Protein AF-A0A836RYK9-F1 (afdb_monomer)

Mean predicted aligned error: 3.43 Å

Secondary structure (DSSP, 8-state):
---PPPEESS----SS-SHHHHHHHHHTTS-TT---EEEEE-HHHHHHTSEE-SSS-HHHHHHHHHHHHHHHHHHHHHTT-SEEEEE-GGGGSTT--HHHHHHHHHHHHHHHHHHHTTT-EEEEEE-SS---HHHHHHHTTS--SEEEEETTTSHHHHHHHHHHH--TTPEEEEEEE-SSSSSPPPHHHHHHHHHHHHHHH--S-EEEEESS-STTS-HHHHHHHHHHHHHHHHHHHHHHT-

pLDDT: mean 95.28, std 6.36, range [45.88, 98.88]

Foldseek 3Di:
DDDDAAEDQAADDCPDADQLVVLLVVVVPDDPPDQAEDEDEQLLQNLVRHHYNHPDDSLVNSLSVLVSLLVNLLSSLVSRRQAYEYEDQCQQDPPHDLVSLLSRQVSLQSSQVSNVVSNHAYEYEHAPADHDLSSVLSNLSHDHQEYAAQCPNPVVVVLVSCQVRANNNHAYRYQQQELQDLDGDDLVVSLVSVVSSCVRRVGPHYHYHHRDHNPNDDPVSNVVSVVVSVVSVVVSVVVVVD

Sequence (242 aa):
FFYRIPVFTDMPDPKRLVTPPRVIQLRKILPRFARLKIVLPGPVTFARLSKNMTGRGLEELAAEIASILAREAEKAAEAGAAVVQVDEPFLADIDATLEDAVLAAELASRILSAAAAKGASTRLAISYNVPEPPIYEKLLDVKADYIVLDMVDSPAKALQLLEAKGLGSHGLGAGIIQARDIYPDSYEKIKETLDKALETTKAENLLITTSAWLDLIPLNYAIEKTRMVARIAEQYRAEKRH

Nearest PDB structures (foldseek):
  1u1j-assembly1_A  TM=8.456E-01  e=7.698E-11  Arabidopsis thaliana
  3t0c-assembly1_A  TM=7.892E-01  e=5.799E-10  Streptococcus mutans
  1xpg-assembly1_A  TM=7.937E-01  e=6.133E-10  Thermotoga maritima
  1xdj-assembly1_A  TM=7.880E-01  e=6.133E-10  Thermotoga maritima
  3l7r-assembly1_A  TM=7.772E-01  e=1.075E-09  Streptococcus mutans UA159

Solvent-accessible surface area (backbone atoms only — not comparable to full-atom values): 12744 Å² total; per-residue (Å²): 137,92,75,92,63,55,71,37,68,53,82,91,74,83,88,67,79,70,52,27,65,50,35,47,55,48,60,75,73,50,61,90,86,60,75,42,68,47,78,43,79,19,35,51,32,53,46,72,65,28,45,82,61,54,86,68,56,66,67,59,52,19,51,52,48,23,58,52,46,16,54,35,34,26,46,16,15,70,46,60,27,43,26,45,32,34,40,31,41,48,55,34,43,91,86,48,46,60,67,53,22,51,49,35,18,55,42,50,20,52,21,33,43,39,14,39,78,53,70,15,47,26,30,43,31,30,29,86,23,54,45,57,68,72,30,45,58,41,43,56,70,35,52,45,52,22,48,28,39,10,42,56,79,37,41,67,61,38,44,51,45,32,60,76,63,43,50,76,94,30,22,45,23,41,8,56,40,69,26,73,56,81,71,85,79,58,64,68,62,47,49,52,51,50,50,55,46,38,70,60,45,64,50,90,43,78,41,77,40,49,20,47,71,48,82,73,38,60,67,73,49,36,51,50,53,56,55,43,45,55,52,52,53,53,53,55,51,57,61,73,75,109

Radius of gyration: 17.92 Å; Cα contacts (8 Å, |Δi|>4): 439; chains: 1; bounding box: 43×37×48 Å

Structure (mmCIF, N/CA/C/O backbone):
data_AF-A0A836RYK9-F1
#
_entry.id   AF-A0A836RYK9-F1
#
loop_
_atom_site.group_PDB
_atom_site.id
_atom_site.type_symbol
_atom_site.label_atom_id
_atom_site.label_alt_id
_atom_site.label_comp_id
_atom_site.label_asym_id
_atom_site.label_entity_id
_atom_site.label_seq_id
_atom_site.pdbx_PDB_ins_code
_atom_site.Cartn_x
_atom_site.Cartn_y
_atom_site.Cartn_z
_atom_site.occupancy
_atom_site.B_iso_or_equiv
_atom_site.auth_seq_id
_atom_site.auth_comp_id
_atom_site.auth_asym_id
_atom_site.auth_atom_id
_atom_site.pdbx_PDB_model_num
ATOM 1 N N . PHE A 1 1 ? 20.495 -12.036 0.819 1.00 47.12 1 PHE A N 1
ATOM 2 C CA . PHE A 1 1 ? 19.206 -12.752 0.732 1.00 47.12 1 PHE A CA 1
ATOM 3 C C . PHE A 1 1 ? 19.110 -13.425 -0.631 1.00 47.12 1 PHE A C 1
ATOM 5 O O . PHE A 1 1 ? 19.416 -12.771 -1.618 1.00 47.12 1 PHE A O 1
ATOM 12 N N . PHE A 1 2 ? 18.738 -14.708 -0.701 1.00 54.91 2 PHE A N 1
ATOM 13 C CA . PHE A 1 2 ? 18.481 -15.400 -1.971 1.00 54.91 2 PHE A CA 1
ATOM 14 C C . PHE A 1 2 ? 16.970 -15.493 -2.180 1.00 54.91 2 PHE A C 1
ATOM 16 O O . PHE A 1 2 ? 16.294 -16.220 -1.458 1.00 54.91 2 PHE A O 1
ATOM 23 N N . TYR A 1 3 ? 16.442 -14.765 -3.158 1.00 76.12 3 TYR A N 1
ATOM 24 C CA . TYR A 1 3 ? 15.071 -14.927 -3.631 1.00 76.12 3 TYR A CA 1
ATOM 25 C C . TYR A 1 3 ? 15.069 -14.975 -5.160 1.00 76.12 3 TYR A C 1
ATOM 27 O O . TYR A 1 3 ? 16.010 -14.520 -5.812 1.00 76.12 3 TYR A O 1
ATOM 35 N N . ARG A 1 4 ? 14.043 -15.599 -5.746 1.00 83.19 4 ARG A N 1
ATOM 36 C CA . ARG A 1 4 ? 13.882 -15.631 -7.204 1.00 83.19 4 ARG A CA 1
ATOM 37 C C . ARG A 1 4 ? 13.376 -14.267 -7.657 1.00 83.19 4 ARG A C 1
ATOM 39 O O . ARG A 1 4 ? 12.296 -13.858 -7.245 1.00 83.19 4 ARG A O 1
ATOM 46 N N . ILE A 1 5 ? 14.152 -13.599 -8.501 1.00 89.38 5 ILE A N 1
ATOM 47 C CA . ILE A 1 5 ? 13.823 -12.281 -9.045 1.00 89.38 5 ILE A CA 1
ATOM 48 C C . ILE A 1 5 ? 13.124 -12.484 -10.397 1.00 89.38 5 ILE A C 1
ATOM 50 O O . ILE A 1 5 ? 13.675 -13.198 -11.244 1.00 89.38 5 ILE A O 1
ATOM 54 N N . PRO A 1 6 ? 11.934 -11.901 -10.631 1.00 91.62 6 PRO A N 1
ATOM 55 C CA . PRO A 1 6 ? 11.325 -11.882 -11.957 1.00 91.62 6 PRO A CA 1
ATOM 56 C C . PRO A 1 6 ? 12.266 -11.223 -12.970 1.00 91.62 6 PRO A C 1
ATOM 58 O O . PRO A 1 6 ? 12.928 -10.239 -12.652 1.00 91.62 6 PRO A O 1
ATOM 61 N N . VAL A 1 7 ? 12.338 -11.751 -14.192 1.00 94.50 7 VAL A N 1
ATOM 62 C CA . VAL A 1 7 ? 13.182 -11.188 -15.254 1.00 94.50 7 VAL A CA 1
ATOM 63 C C . VAL A 1 7 ? 12.297 -10.761 -16.416 1.00 94.50 7 VAL A C 1
ATOM 65 O O . VAL A 1 7 ? 11.636 -11.601 -17.023 1.00 94.50 7 VAL A O 1
ATOM 68 N N . PHE A 1 8 ? 12.302 -9.471 -16.740 1.00 94.50 8 PHE A N 1
ATOM 69 C CA . PHE A 1 8 ? 11.679 -8.951 -17.952 1.00 94.50 8 PHE A CA 1
ATOM 70 C C . PHE A 1 8 ? 12.669 -9.072 -19.107 1.00 94.50 8 PHE A C 1
ATOM 72 O O . PHE A 1 8 ? 13.656 -8.344 -19.156 1.00 94.50 8 PHE A O 1
ATOM 79 N N . THR A 1 9 ? 12.428 -10.009 -20.023 1.00 94.12 9 THR A N 1
ATOM 80 C CA . THR A 1 9 ? 13.207 -10.155 -21.267 1.00 94.12 9 THR A CA 1
ATOM 81 C C . THR A 1 9 ? 12.570 -9.433 -22.453 1.00 94.12 9 THR A C 1
ATOM 83 O O . THR A 1 9 ? 13.217 -9.269 -23.477 1.00 94.12 9 THR A O 1
ATOM 86 N N . ASP A 1 10 ? 11.311 -9.018 -22.312 1.00 91.44 10 ASP A N 1
ATOM 87 C CA . ASP A 1 10 ? 10.557 -8.193 -23.257 1.00 91.44 10 ASP A CA 1
ATOM 88 C C . ASP A 1 10 ? 9.541 -7.340 -22.470 1.00 91.44 10 ASP A C 1
ATOM 90 O O . ASP A 1 10 ? 9.363 -7.539 -21.260 1.00 91.44 10 ASP A O 1
ATOM 94 N N . MET A 1 11 ? 8.885 -6.391 -23.135 1.00 87.75 11 MET A N 1
ATOM 95 C CA . MET A 1 11 ? 7.808 -5.602 -22.542 1.00 87.75 11 MET A CA 1
ATOM 96 C C . MET A 1 11 ? 6.615 -6.504 -22.191 1.00 87.75 11 MET A C 1
ATOM 98 O O . MET A 1 11 ? 6.299 -7.436 -22.937 1.00 87.75 11 MET A O 1
ATOM 102 N N . PRO A 1 12 ? 5.942 -6.267 -21.053 1.00 83.88 12 PRO A N 1
ATOM 103 C CA . PRO A 1 12 ? 4.803 -7.084 -20.674 1.00 83.88 12 PRO A CA 1
ATOM 104 C C . PRO A 1 12 ? 3.650 -6.898 -21.671 1.00 83.88 12 PRO A C 1
ATOM 106 O O . PRO A 1 12 ? 3.306 -5.783 -22.041 1.00 83.88 12 PRO A O 1
ATOM 109 N N . ASP A 1 13 ? 3.038 -8.008 -22.086 1.00 80.38 13 ASP A N 1
ATOM 110 C CA . ASP A 1 13 ? 1.880 -8.033 -22.988 1.00 80.38 13 ASP A CA 1
ATOM 111 C C . ASP A 1 13 ? 0.675 -8.659 -22.263 1.00 80.38 13 ASP A C 1
ATOM 113 O O . ASP A 1 13 ? 0.716 -9.844 -21.893 1.00 80.38 13 ASP A O 1
ATOM 117 N N . PRO A 1 14 ? -0.421 -7.910 -22.040 1.00 79.44 14 PRO A N 1
ATOM 118 C CA . PRO A 1 14 ? -1.590 -8.413 -21.338 1.00 79.44 14 PRO A CA 1
ATOM 119 C C . PRO A 1 14 ? -2.474 -9.267 -22.257 1.00 79.44 14 PRO A C 1
ATOM 121 O O . PRO A 1 14 ? -3.608 -8.898 -22.579 1.00 79.44 14 PRO A O 1
ATOM 124 N N . LYS A 1 15 ? -2.009 -10.470 -22.615 1.00 83.19 15 LYS A N 1
ATOM 125 C CA . LYS A 1 15 ? -2.838 -11.466 -23.327 1.00 83.19 15 LYS A CA 1
ATOM 126 C C . LYS A 1 15 ? -4.059 -11.898 -22.516 1.00 83.19 15 LYS A C 1
ATOM 128 O O . LYS A 1 15 ? -5.071 -12.316 -23.077 1.00 83.19 15 LYS A O 1
ATOM 133 N N . ARG A 1 16 ? -3.966 -11.835 -21.184 1.00 89.00 16 ARG A N 1
ATOM 134 C CA . ARG A 1 16 ? -5.031 -12.231 -20.261 1.00 89.00 16 ARG A CA 1
ATOM 135 C C . ARG A 1 16 ? -4.951 -11.431 -18.969 1.00 89.00 16 ARG A C 1
ATOM 137 O O . ARG A 1 16 ? -3.898 -11.388 -18.347 1.00 89.00 16 ARG A O 1
ATOM 144 N N . LEU A 1 17 ? -6.095 -10.900 -18.541 1.00 93.94 17 LEU A N 1
ATOM 145 C CA . LEU A 1 17 ? -6.226 -10.275 -17.228 1.00 93.94 17 LEU A CA 1
ATOM 146 C C . LEU A 1 17 ? -6.396 -11.327 -16.121 1.00 93.94 17 LEU A C 1
ATOM 148 O O . LEU A 1 17 ? -7.075 -12.345 -16.310 1.00 93.94 17 LEU A O 1
ATOM 152 N N . VAL A 1 18 ? -5.805 -11.073 -14.957 1.00 94.50 18 VAL A N 1
ATOM 153 C CA . VAL A 1 18 ? -5.749 -11.999 -13.815 1.00 94.50 18 VAL A CA 1
ATOM 154 C C . VAL A 1 18 ? -6.792 -11.659 -12.753 1.00 94.50 18 VAL A C 1
ATOM 156 O O . VAL A 1 18 ? -7.447 -12.556 -12.214 1.00 94.50 18 VAL A O 1
ATOM 159 N N . THR A 1 19 ? -6.968 -10.378 -12.448 1.00 96.75 19 THR A N 1
ATOM 160 C CA . THR A 1 19 ? -7.749 -9.903 -11.299 1.00 96.75 19 THR A CA 1
ATOM 161 C C . THR A 1 19 ? -9.259 -9.944 -11.543 1.00 96.75 19 THR A C 1
ATOM 163 O O . THR A 1 19 ? -9.968 -10.494 -10.694 1.00 96.75 19 THR A O 1
ATOM 166 N N . PRO A 1 20 ? -9.799 -9.478 -12.690 1.00 97.38 20 PRO A N 1
ATOM 167 C CA . PRO A 1 20 ? -11.242 -9.479 -12.932 1.00 97.38 20 PRO A CA 1
ATOM 168 C C . PRO A 1 20 ? -11.879 -10.876 -12.870 1.00 97.38 20 PRO A C 1
ATOM 170 O O . PRO A 1 20 ? -12.878 -11.027 -12.165 1.00 97.38 20 PRO A O 1
ATOM 173 N N . PRO A 1 21 ? -11.313 -11.937 -13.493 1.00 97.50 21 PRO A N 1
ATOM 174 C CA . PRO A 1 21 ? -11.873 -13.282 -13.358 1.00 97.50 21 PRO A CA 1
ATOM 175 C C . PRO A 1 21 ? -11.939 -13.765 -11.902 1.00 97.50 21 PRO A C 1
ATOM 177 O O . PRO A 1 21 ? -12.913 -14.413 -11.517 1.00 97.50 21 PRO A O 1
ATOM 180 N N . ARG A 1 22 ? -10.940 -13.417 -11.077 1.00 97.00 22 ARG A N 1
ATOM 181 C CA . ARG A 1 22 ? -10.925 -13.750 -9.643 1.00 97.00 22 ARG A CA 1
ATOM 182 C C . ARG A 1 22 ? -12.004 -12.993 -8.880 1.00 97.00 22 ARG A C 1
ATOM 184 O O . ARG A 1 22 ? -12.702 -13.599 -8.074 1.00 97.00 22 ARG A O 1
ATOM 191 N N . VAL A 1 23 ? -12.187 -11.702 -9.160 1.00 98.00 23 VAL A N 1
ATOM 192 C CA . VAL A 1 23 ? -13.269 -10.905 -8.562 1.00 98.00 23 VAL A CA 1
ATOM 193 C C . VAL A 1 23 ? -14.630 -11.514 -8.893 1.00 98.00 23 VAL A C 1
ATOM 195 O O . VAL A 1 23 ? -15.421 -11.741 -7.981 1.00 98.00 23 VAL A O 1
ATOM 198 N N . ILE A 1 24 ? -14.875 -11.869 -10.159 1.00 97.94 24 ILE A N 1
ATOM 199 C CA . ILE A 1 24 ? -16.123 -12.521 -10.589 1.00 97.94 24 ILE A CA 1
ATOM 200 C C . ILE A 1 24 ? -16.358 -13.819 -9.807 1.00 97.94 24 ILE A C 1
ATOM 202 O O . ILE A 1 24 ? -17.474 -14.080 -9.361 1.00 97.94 24 ILE A O 1
ATOM 206 N N . GLN A 1 25 ? -15.324 -14.644 -9.627 1.00 97.56 25 GLN A N 1
ATOM 207 C CA . GLN A 1 25 ? -15.433 -15.894 -8.872 1.00 97.56 25 GLN A CA 1
ATOM 208 C C . GLN A 1 25 ? -15.720 -15.649 -7.387 1.00 97.56 25 GLN A C 1
ATOM 210 O O . GLN A 1 25 ? -16.652 -16.241 -6.846 1.00 97.56 25 GLN A O 1
ATOM 215 N N . LEU A 1 26 ? -14.982 -14.744 -6.740 1.00 97.12 26 LEU A N 1
ATOM 216 C CA . LEU A 1 26 ? -15.178 -14.407 -5.328 1.00 97.12 26 LEU A CA 1
ATOM 217 C C . LEU A 1 26 ? -16.565 -13.808 -5.079 1.00 97.12 26 LEU A C 1
ATOM 219 O O . LEU A 1 26 ? -17.218 -14.128 -4.088 1.00 97.12 26 LEU A O 1
ATOM 223 N N . ARG A 1 27 ? -17.074 -12.992 -6.004 1.00 95.50 27 ARG A N 1
ATOM 224 C CA . ARG A 1 27 ? -18.404 -12.386 -5.884 1.00 95.50 27 ARG A CA 1
ATOM 225 C C . ARG A 1 27 ? -19.555 -13.385 -5.918 1.00 95.50 27 ARG A C 1
ATOM 227 O O . ARG A 1 27 ? -20.615 -13.067 -5.391 1.00 95.50 27 ARG A O 1
ATOM 234 N N . LYS A 1 28 ? -19.350 -14.594 -6.448 1.00 96.44 28 LYS A N 1
ATOM 235 C CA . LYS A 1 28 ? -20.350 -15.674 -6.395 1.00 96.44 28 LYS A CA 1
ATOM 236 C C . LYS A 1 28 ? -20.502 -16.292 -5.003 1.00 96.44 28 LYS A C 1
ATOM 238 O O . LYS A 1 28 ? -21.541 -16.883 -4.736 1.00 96.44 28 LYS A O 1
ATOM 243 N N . ILE A 1 29 ? -19.483 -16.180 -4.145 1.00 97.12 29 ILE A N 1
ATOM 244 C CA . ILE A 1 29 ? -19.445 -16.842 -2.829 1.00 97.12 29 ILE A CA 1
ATOM 245 C C . ILE A 1 29 ? -19.460 -15.864 -1.651 1.00 97.12 29 ILE A C 1
ATOM 247 O O . ILE A 1 29 ? -19.810 -16.247 -0.538 1.00 97.12 29 ILE A O 1
ATOM 251 N N . LEU A 1 30 ? -19.073 -14.605 -1.871 1.00 95.69 30 LEU A N 1
ATOM 252 C CA . LEU A 1 30 ? -19.052 -13.596 -0.820 1.00 95.69 30 LEU A CA 1
ATOM 253 C C . LEU A 1 30 ? -20.467 -13.079 -0.508 1.00 95.69 30 LEU A C 1
ATOM 255 O O . LEU A 1 30 ? -21.255 -12.851 -1.430 1.00 95.69 30 LEU A O 1
ATOM 259 N N . PRO A 1 31 ? -20.784 -12.803 0.772 1.00 95.31 31 PRO A N 1
ATOM 260 C CA . PRO A 1 31 ? -22.027 -12.134 1.137 1.00 95.31 31 PRO A CA 1
ATOM 261 C C . PRO A 1 31 ? -22.184 -10.787 0.420 1.00 95.31 31 PRO A C 1
ATOM 263 O O . PRO A 1 31 ? -21.207 -10.067 0.212 1.00 95.31 31 PRO A O 1
ATOM 266 N N . ARG A 1 32 ? -23.426 -10.396 0.101 1.00 89.19 32 ARG A N 1
ATOM 267 C CA . ARG A 1 32 ? -23.713 -9.154 -0.650 1.00 89.19 32 ARG A CA 1
ATOM 268 C C . ARG A 1 32 ? -23.184 -7.885 0.023 1.00 89.19 32 ARG A C 1
ATOM 270 O O . ARG A 1 32 ? -22.799 -6.952 -0.668 1.00 89.19 32 ARG A O 1
ATOM 277 N N . PHE A 1 33 ? -23.148 -7.856 1.354 1.00 91.06 33 PHE A N 1
ATOM 278 C CA . PHE A 1 33 ? -22.638 -6.715 2.119 1.00 91.06 33 PHE A CA 1
ATOM 279 C C . PHE A 1 33 ? -21.103 -6.640 2.151 1.00 91.06 33 PHE A C 1
ATOM 281 O O . PHE A 1 33 ? -20.547 -5.612 2.535 1.00 91.06 33 PHE A O 1
ATOM 288 N N . ALA A 1 34 ? -20.394 -7.713 1.778 1.00 93.75 34 ALA A N 1
ATOM 289 C CA . ALA A 1 34 ? -18.942 -7.747 1.855 1.00 93.75 34 ALA A CA 1
ATOM 290 C C . ALA A 1 34 ? -18.334 -6.802 0.809 1.00 93.75 34 ALA A C 1
ATOM 292 O O . ALA A 1 34 ? -18.546 -6.947 -0.398 1.00 93.75 34 ALA A O 1
ATOM 293 N N . ARG A 1 35 ? -17.525 -5.841 1.254 1.00 95.31 35 ARG A N 1
ATOM 294 C CA . ARG A 1 35 ? -16.764 -4.958 0.364 1.00 95.31 35 ARG A CA 1
ATOM 295 C C . ARG A 1 35 ? -15.434 -5.626 0.019 1.00 95.31 35 ARG A C 1
ATOM 297 O O . ARG A 1 35 ? -14.485 -5.547 0.790 1.00 95.31 35 ARG A O 1
ATOM 304 N N . LEU A 1 36 ? -15.377 -6.312 -1.123 1.00 97.38 36 LEU A N 1
ATOM 305 C CA . LEU A 1 36 ? -14.168 -6.990 -1.584 1.00 97.38 36 LEU A CA 1
ATOM 306 C C . LEU A 1 36 ? -13.091 -5.962 -1.934 1.00 97.38 36 LEU A C 1
ATOM 308 O O . LEU A 1 36 ? -13.308 -5.108 -2.798 1.00 97.38 36 LEU A O 1
ATOM 312 N N . LYS A 1 37 ? -11.942 -6.091 -1.271 1.00 97.12 37 LYS A N 1
ATOM 313 C CA . LYS A 1 37 ? -10.709 -5.379 -1.591 1.00 97.12 37 LYS A CA 1
ATOM 314 C C . LYS A 1 37 ? -9.843 -6.249 -2.494 1.00 97.12 37 LYS A C 1
ATOM 316 O O . LYS A 1 37 ? -9.633 -7.418 -2.179 1.00 97.12 37 LYS A O 1
ATOM 321 N N . ILE A 1 38 ? -9.323 -5.670 -3.570 1.00 98.12 38 ILE A N 1
ATOM 322 C CA . ILE A 1 38 ? -8.197 -6.235 -4.317 1.00 98.12 38 ILE A CA 1
ATOM 323 C C . ILE A 1 38 ? -6.933 -5.430 -4.030 1.00 98.12 38 ILE A C 1
ATOM 325 O O . ILE A 1 38 ? -7.007 -4.240 -3.716 1.00 98.12 38 ILE A O 1
ATOM 329 N N . VAL A 1 39 ? -5.786 -6.089 -4.144 1.00 98.12 39 VAL A N 1
ATOM 330 C CA . VAL A 1 39 ? -4.473 -5.465 -4.004 1.00 98.12 39 VAL A CA 1
ATOM 331 C C . VAL A 1 39 ? -3.677 -5.763 -5.268 1.00 98.12 39 VAL A C 1
ATOM 333 O O . VAL A 1 39 ? -3.615 -6.916 -5.699 1.00 98.12 39 VAL A O 1
ATOM 336 N N . LEU A 1 40 ? -3.130 -4.718 -5.877 1.00 98.38 40 LEU A N 1
ATOM 337 C CA . LEU A 1 40 ? -2.269 -4.777 -7.049 1.00 98.38 40 LEU A CA 1
ATOM 338 C C . LEU A 1 40 ? -0.845 -4.389 -6.635 1.00 98.38 40 LEU A C 1
ATOM 340 O O . LEU A 1 40 ? -0.684 -3.523 -5.772 1.00 98.38 40 LEU A O 1
ATOM 344 N N . PRO A 1 41 ? 0.189 -5.000 -7.234 1.00 97.19 41 PRO A N 1
ATOM 345 C CA . PRO A 1 41 ? 1.552 -4.543 -7.016 1.00 97.19 41 PRO A CA 1
ATOM 346 C C . PRO A 1 41 ? 1.719 -3.131 -7.581 1.00 97.19 41 PRO A C 1
ATOM 348 O O . PRO A 1 41 ? 1.168 -2.803 -8.631 1.00 97.19 41 PRO A O 1
ATOM 351 N N . GLY A 1 42 ? 2.498 -2.308 -6.897 1.00 98.00 42 GLY A N 1
ATOM 352 C CA . GLY A 1 42 ? 2.933 -1.011 -7.381 1.00 98.00 42 GLY A CA 1
ATOM 353 C C . GLY A 1 42 ? 3.843 -1.137 -8.601 1.00 98.00 42 GLY A C 1
ATOM 354 O O . GLY A 1 42 ? 4.729 -1.998 -8.600 1.00 98.00 42 GLY A O 1
ATOM 355 N N . PRO A 1 43 ? 3.639 -0.339 -9.664 1.00 98.00 43 PRO A N 1
ATOM 356 C CA . PRO A 1 43 ? 4.457 -0.421 -10.869 1.00 98.00 43 PRO A CA 1
ATOM 357 C C . PRO A 1 43 ? 5.939 -0.120 -10.611 1.00 98.00 43 PRO A C 1
ATOM 359 O O . PRO A 1 43 ? 6.786 -0.760 -11.236 1.00 98.00 43 PRO A O 1
ATOM 362 N N . VAL A 1 44 ? 6.269 0.792 -9.687 1.00 98.44 44 VAL A N 1
ATOM 363 C CA . VAL A 1 44 ? 7.667 1.141 -9.384 1.00 98.44 44 VAL A CA 1
ATOM 364 C C . VAL A 1 44 ? 8.332 0.028 -8.590 1.00 98.44 44 VAL A C 1
ATOM 366 O O . VAL A 1 44 ? 9.382 -0.464 -8.996 1.00 98.44 44 VAL A O 1
ATOM 369 N N . THR A 1 45 ? 7.686 -0.457 -7.531 1.00 98.00 45 THR A N 1
ATOM 370 C CA . THR A 1 45 ? 8.140 -1.619 -6.760 1.00 98.00 45 THR A CA 1
ATOM 371 C C . THR A 1 45 ? 8.323 -2.825 -7.670 1.00 98.00 45 THR A C 1
ATOM 373 O O . THR A 1 45 ? 9.345 -3.503 -7.599 1.00 98.00 45 THR A O 1
ATOM 376 N N . PHE A 1 46 ? 7.363 -3.098 -8.556 1.00 97.00 46 PHE A N 1
ATOM 377 C CA . PHE A 1 46 ? 7.451 -4.253 -9.441 1.00 97.00 46 PHE A CA 1
ATOM 378 C C . PHE A 1 46 ? 8.629 -4.118 -10.418 1.00 97.00 46 PHE A C 1
ATOM 380 O O . PHE A 1 46 ? 9.376 -5.080 -10.603 1.00 97.00 46 PHE A O 1
ATOM 387 N N . ALA A 1 47 ? 8.860 -2.934 -10.991 1.00 96.88 47 ALA A N 1
ATOM 388 C CA . ALA A 1 47 ? 10.012 -2.695 -11.857 1.00 96.88 47 ALA A CA 1
ATOM 389 C C . ALA A 1 47 ? 11.350 -2.788 -11.094 1.00 96.88 47 ALA A C 1
ATOM 391 O O . ALA A 1 47 ? 12.261 -3.475 -11.554 1.00 96.88 47 ALA A O 1
ATOM 392 N N . ARG A 1 48 ? 11.458 -2.151 -9.919 1.00 96.25 48 ARG A N 1
ATOM 393 C CA . ARG A 1 48 ? 12.675 -2.104 -9.082 1.00 96.25 48 ARG A CA 1
ATOM 394 C C . ARG A 1 48 ? 13.063 -3.463 -8.506 1.00 96.25 48 ARG A C 1
ATOM 396 O O . ARG A 1 48 ? 14.244 -3.790 -8.457 1.00 96.25 48 ARG A O 1
ATOM 403 N N . LEU A 1 49 ? 12.080 -4.273 -8.118 1.00 95.19 49 LEU A N 1
ATOM 404 C CA . LEU A 1 49 ? 12.292 -5.619 -7.572 1.00 95.19 49 LEU A CA 1
ATOM 405 C C . LEU A 1 49 ? 12.316 -6.712 -8.652 1.00 95.19 49 LEU A C 1
ATOM 407 O O . LEU A 1 49 ? 12.223 -7.902 -8.342 1.00 95.19 49 LEU A O 1
ATOM 411 N N . SER A 1 50 ? 12.458 -6.321 -9.920 1.00 94.81 50 SER A N 1
ATOM 412 C CA . SER A 1 50 ? 12.638 -7.225 -11.053 1.00 94.81 50 SER A CA 1
ATOM 413 C C . SER A 1 50 ? 13.948 -6.932 -11.776 1.00 94.81 50 SER A C 1
ATOM 415 O O . SER A 1 50 ? 14.467 -5.819 -11.776 1.00 94.81 50 SER A O 1
ATOM 417 N N . LYS A 1 51 ? 14.489 -7.938 -12.462 1.00 94.94 51 LYS A N 1
ATOM 418 C CA . LYS A 1 51 ? 15.619 -7.753 -13.367 1.00 94.94 51 LYS A CA 1
ATOM 419 C C . LYS A 1 51 ? 15.102 -7.307 -14.733 1.00 94.94 51 LYS A C 1
ATOM 421 O O . LYS A 1 51 ? 14.413 -8.068 -15.410 1.00 94.94 51 LYS A O 1
ATOM 426 N N . ASN A 1 52 ? 15.480 -6.109 -15.161 1.00 95.00 52 ASN A N 1
ATOM 427 C CA . ASN A 1 52 ? 15.154 -5.597 -16.489 1.00 95.00 52 ASN A CA 1
ATOM 428 C C . ASN A 1 52 ? 16.242 -5.990 -17.511 1.00 95.00 52 ASN A C 1
ATOM 430 O O . ASN A 1 52 ? 17.388 -5.560 -17.408 1.00 95.00 52 ASN A O 1
ATOM 434 N N . MET A 1 53 ? 15.884 -6.828 -18.486 1.00 95.94 53 MET A N 1
ATOM 435 C CA . MET A 1 53 ? 16.718 -7.238 -19.625 1.00 95.94 53 MET A CA 1
ATOM 436 C C . MET A 1 53 ? 16.075 -6.875 -20.975 1.00 95.94 53 MET A C 1
ATOM 438 O O . MET A 1 53 ? 16.501 -7.389 -22.005 1.00 95.94 53 MET A O 1
ATOM 442 N N . THR A 1 54 ? 15.068 -5.996 -20.990 1.00 93.19 54 THR A N 1
ATOM 443 C CA . THR A 1 54 ? 14.347 -5.600 -22.215 1.00 93.19 54 THR A CA 1
ATOM 444 C C . THR A 1 54 ? 15.139 -4.618 -23.085 1.00 93.19 54 THR A C 1
ATOM 446 O O . THR A 1 54 ? 14.775 -4.368 -24.230 1.00 93.19 54 THR A O 1
ATOM 449 N N . GLY A 1 55 ? 16.200 -4.015 -22.533 1.00 91.31 55 GLY A N 1
ATOM 450 C CA . GLY A 1 55 ? 16.937 -2.909 -23.153 1.00 91.31 55 GLY A CA 1
ATOM 451 C C . GLY A 1 55 ? 16.244 -1.544 -23.033 1.00 91.31 55 GLY A C 1
ATOM 452 O O . GLY A 1 55 ? 16.773 -0.558 -23.538 1.00 91.31 55 GLY A O 1
ATOM 453 N N . ARG A 1 56 ? 15.082 -1.472 -22.369 1.00 92.06 56 ARG A N 1
ATOM 454 C CA . ARG A 1 56 ? 14.313 -0.240 -22.125 1.00 92.06 56 ARG A CA 1
ATOM 455 C C . ARG A 1 56 ? 14.603 0.331 -20.735 1.00 92.06 56 ARG A C 1
ATOM 457 O O . ARG A 1 56 ? 15.029 -0.404 -19.842 1.00 92.06 56 ARG A O 1
ATOM 464 N N . GLY A 1 57 ? 14.344 1.627 -20.551 1.00 95.38 57 GLY A N 1
ATOM 465 C CA . GLY A 1 57 ? 14.482 2.309 -19.258 1.00 95.38 57 GLY A CA 1
ATOM 466 C C . GLY A 1 57 ? 13.518 1.779 -18.190 1.00 95.38 57 GLY A C 1
ATOM 467 O O . GLY A 1 57 ? 12.519 1.126 -18.504 1.00 95.38 57 GLY A O 1
ATOM 468 N N . LEU A 1 58 ? 13.813 2.058 -16.918 1.00 95.31 58 LEU A N 1
ATOM 469 C CA . LEU A 1 58 ? 12.965 1.640 -15.795 1.00 95.31 58 LEU A CA 1
ATOM 470 C C . LEU A 1 58 ? 11.604 2.343 -15.838 1.00 95.31 58 LEU A C 1
ATOM 472 O O . LEU A 1 58 ? 10.580 1.708 -15.605 1.00 95.31 58 LEU A O 1
ATOM 476 N N . GLU A 1 59 ? 11.595 3.620 -16.204 1.00 97.19 59 GLU A N 1
ATOM 477 C CA . GLU A 1 59 ? 10.403 4.450 -16.353 1.00 97.19 59 GLU A CA 1
ATOM 478 C C . GLU A 1 59 ? 9.473 3.887 -17.428 1.00 97.19 59 GLU A C 1
ATOM 480 O O . GLU A 1 59 ? 8.268 3.774 -17.219 1.00 97.19 59 GLU A O 1
ATOM 485 N N . GLU A 1 60 ? 10.036 3.472 -18.564 1.00 96.94 60 GLU A N 1
ATOM 486 C CA . GLU A 1 60 ? 9.274 2.881 -19.666 1.00 96.94 60 GLU A CA 1
ATOM 487 C C . GLU A 1 60 ? 8.684 1.521 -19.279 1.00 96.94 60 GLU A C 1
ATOM 489 O O . GLU A 1 60 ? 7.516 1.248 -19.560 1.00 96.94 60 GLU A O 1
ATOM 494 N N . LEU A 1 61 ? 9.464 0.679 -18.589 1.00 96.94 61 LEU A N 1
ATOM 495 C CA . LEU A 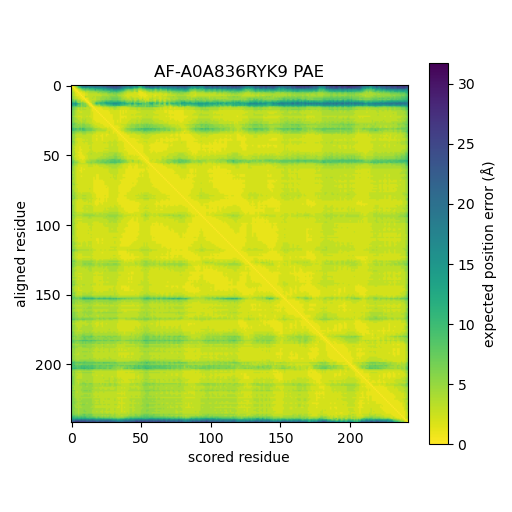1 61 ? 8.981 -0.600 -18.071 1.00 96.94 61 LEU A CA 1
ATOM 496 C C . LEU A 1 61 ? 7.859 -0.398 -17.042 1.00 96.94 61 LEU A C 1
ATOM 498 O O . LEU A 1 61 ? 6.807 -1.028 -17.149 1.00 96.94 61 LEU A O 1
ATOM 502 N N . ALA A 1 62 ? 8.059 0.492 -16.069 1.00 97.69 62 ALA A N 1
ATOM 503 C CA . ALA A 1 62 ? 7.068 0.799 -15.044 1.00 97.69 62 ALA A CA 1
ATOM 504 C C . ALA A 1 62 ? 5.786 1.383 -15.656 1.00 97.69 62 ALA A C 1
ATOM 506 O O . ALA A 1 62 ? 4.687 1.007 -15.245 1.00 97.69 62 ALA A O 1
ATOM 507 N N . ALA A 1 63 ? 5.901 2.248 -16.669 1.00 97.81 63 ALA A N 1
ATOM 508 C CA . ALA A 1 63 ? 4.757 2.815 -17.374 1.00 97.81 63 ALA A CA 1
ATOM 509 C C . ALA A 1 63 ? 3.926 1.744 -18.100 1.00 97.81 63 ALA A C 1
ATOM 511 O O . ALA A 1 63 ? 2.694 1.784 -18.031 1.00 97.81 63 ALA A O 1
ATOM 512 N N . GLU A 1 64 ? 4.567 0.764 -18.742 1.00 96.81 64 GLU A N 1
ATOM 513 C CA . GLU A 1 64 ? 3.852 -0.345 -19.386 1.00 96.81 64 GLU A CA 1
ATOM 514 C C . GLU A 1 64 ? 3.183 -1.261 -18.352 1.00 96.81 64 GLU A C 1
ATOM 516 O O . GLU A 1 64 ? 2.007 -1.606 -18.488 1.00 96.81 64 GLU A O 1
ATOM 521 N N . ILE A 1 65 ? 3.882 -1.580 -17.255 1.00 97.00 65 ILE A N 1
ATOM 522 C CA . ILE A 1 65 ? 3.291 -2.306 -16.121 1.00 97.00 65 ILE A CA 1
ATOM 523 C C . ILE A 1 65 ? 2.051 -1.557 -15.611 1.00 97.00 65 ILE A C 1
ATOM 525 O O . ILE A 1 65 ? 0.987 -2.156 -15.447 1.00 97.00 65 ILE A O 1
ATOM 529 N N . ALA A 1 66 ? 2.147 -0.242 -15.413 1.00 98.25 66 ALA A N 1
ATOM 530 C CA . ALA A 1 66 ? 1.042 0.578 -14.932 1.00 98.25 66 ALA A CA 1
ATOM 531 C C . ALA A 1 66 ? -0.141 0.617 -15.908 1.00 98.25 66 ALA A C 1
ATOM 533 O O . ALA A 1 66 ? -1.289 0.557 -15.471 1.00 98.25 66 ALA A O 1
ATOM 534 N N . SER A 1 67 ? 0.116 0.669 -17.219 1.00 97.62 67 SER A N 1
ATOM 535 C CA . SER A 1 67 ? -0.919 0.594 -18.261 1.00 97.62 67 SER A CA 1
ATOM 536 C C . SER A 1 67 ? -1.740 -0.697 -18.146 1.00 97.62 67 SER A C 1
ATOM 538 O O . SER A 1 67 ? -2.976 -0.678 -18.147 1.00 97.62 67 SER A O 1
ATOM 540 N N . ILE A 1 68 ? -1.062 -1.830 -17.951 1.00 97.50 68 ILE A N 1
ATOM 541 C CA . ILE A 1 68 ? -1.704 -3.134 -17.756 1.00 97.50 68 ILE A CA 1
ATOM 542 C C . ILE A 1 68 ? -2.482 -3.170 -16.439 1.00 97.50 68 ILE A C 1
ATOM 544 O O . ILE A 1 68 ? -3.644 -3.584 -16.414 1.00 97.50 68 ILE A O 1
ATOM 548 N N . LEU A 1 69 ? -1.874 -2.705 -15.347 1.00 98.31 69 LEU A N 1
ATOM 549 C CA . LEU A 1 69 ? -2.505 -2.688 -14.029 1.00 98.31 69 LEU A CA 1
ATOM 550 C C . LEU A 1 69 ? -3.710 -1.745 -13.962 1.00 98.31 69 LEU A C 1
ATOM 552 O O . LEU A 1 69 ? -4.667 -2.044 -13.255 1.00 98.31 69 LEU A O 1
ATOM 556 N N . ALA A 1 70 ? -3.728 -0.652 -14.726 1.00 98.56 70 ALA A N 1
ATOM 557 C CA . ALA A 1 70 ? -4.896 0.217 -14.830 1.00 98.56 70 ALA A CA 1
ATOM 558 C C . ALA A 1 70 ? -6.083 -0.519 -15.468 1.00 98.56 70 ALA A C 1
ATOM 560 O O . ALA A 1 70 ? -7.206 -0.423 -14.972 1.00 98.56 70 ALA A O 1
ATOM 561 N N . ARG A 1 71 ? -5.835 -1.336 -16.503 1.00 98.06 71 ARG A N 1
ATOM 562 C CA . ARG A 1 71 ? -6.861 -2.208 -17.103 1.00 98.06 71 ARG A CA 1
ATOM 563 C C . ARG A 1 71 ? -7.329 -3.291 -16.129 1.00 98.06 71 ARG A C 1
ATOM 565 O O . ARG A 1 71 ? -8.523 -3.583 -16.076 1.00 98.06 71 ARG A O 1
ATOM 572 N N . GLU A 1 72 ? -6.416 -3.883 -15.357 1.00 98.31 72 GLU A N 1
ATOM 573 C CA . GLU A 1 72 ? -6.750 -4.828 -14.280 1.00 98.31 72 GLU A CA 1
ATOM 574 C C . GLU A 1 72 ? -7.659 -4.176 -13.230 1.00 98.31 72 GLU A C 1
ATOM 576 O O . GLU A 1 72 ? -8.700 -4.736 -12.887 1.00 98.31 72 GLU A O 1
ATOM 581 N N . ALA A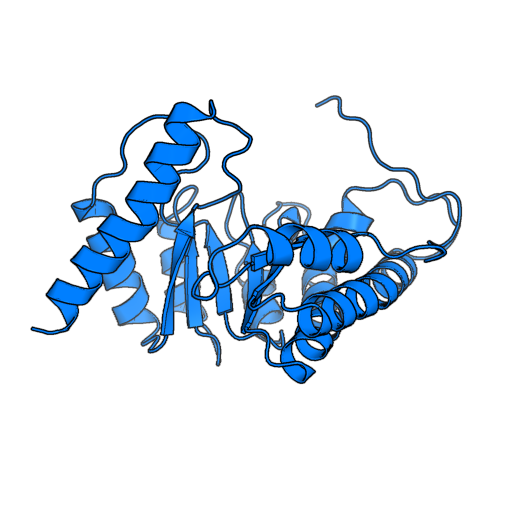 1 73 ? -7.289 -2.983 -12.760 1.00 98.69 73 ALA A N 1
ATOM 582 C CA . ALA A 1 73 ? -7.999 -2.216 -11.744 1.00 98.69 73 ALA A CA 1
ATOM 583 C C . ALA A 1 73 ? -9.402 -1.805 -12.210 1.00 98.69 73 ALA A C 1
ATOM 585 O O . ALA A 1 73 ? -10.380 -2.059 -11.505 1.00 98.69 73 ALA A O 1
ATOM 586 N N . GLU A 1 74 ? -9.510 -1.245 -13.418 1.00 98.69 74 GLU A N 1
ATOM 587 C CA . GLU A 1 74 ? -10.780 -0.859 -14.035 1.00 98.69 74 GLU A CA 1
ATOM 588 C C . GLU A 1 74 ? -11.727 -2.061 -14.133 1.00 98.69 74 GLU A C 1
ATOM 590 O O . GLU A 1 74 ? -12.849 -2.033 -13.626 1.00 98.69 74 GLU A O 1
ATOM 595 N N . LYS A 1 75 ? -11.262 -3.155 -14.749 1.00 98.44 75 LYS A N 1
ATOM 596 C CA . LYS A 1 75 ? -12.086 -4.347 -14.988 1.00 98.44 75 LYS A CA 1
ATOM 597 C C . LYS A 1 75 ? -12.426 -5.083 -13.695 1.00 98.44 75 LYS A C 1
ATOM 599 O O . LYS A 1 75 ? -13.490 -5.691 -13.598 1.00 98.44 75 LYS A O 1
ATOM 604 N N . ALA A 1 76 ? -11.552 -5.039 -12.693 1.00 98.50 76 ALA A N 1
ATOM 605 C CA . ALA A 1 76 ? -11.838 -5.598 -11.380 1.00 98.50 76 ALA A CA 1
ATOM 606 C C . ALA A 1 76 ? -12.901 -4.782 -10.635 1.00 98.50 76 ALA A C 1
ATOM 608 O O . ALA A 1 76 ? -13.790 -5.371 -10.019 1.00 98.50 76 ALA A O 1
ATOM 609 N N . ALA A 1 77 ? -12.844 -3.451 -10.715 1.00 98.56 77 ALA A N 1
ATOM 610 C CA . ALA A 1 77 ? -13.869 -2.578 -10.155 1.00 98.56 77 ALA A CA 1
ATOM 611 C C . ALA A 1 77 ? -15.224 -2.790 -10.856 1.00 98.56 77 ALA A C 1
ATOM 613 O O . ALA A 1 77 ? -16.221 -3.024 -10.175 1.00 98.56 77 ALA A O 1
ATOM 614 N N . GLU A 1 78 ? -15.253 -2.867 -12.195 1.00 98.44 78 GLU A N 1
ATOM 615 C CA . GLU A 1 78 ? -16.456 -3.239 -12.968 1.00 98.44 78 GLU A CA 1
ATOM 616 C C . GLU A 1 78 ? -17.026 -4.606 -12.555 1.00 98.44 78 GLU A C 1
ATOM 618 O O . GLU A 1 78 ? -18.240 -4.785 -12.478 1.00 98.44 78 GLU A O 1
ATOM 623 N N . ALA A 1 79 ? -16.159 -5.573 -12.243 1.00 98.00 79 ALA A N 1
ATOM 624 C CA . ALA A 1 79 ? -16.555 -6.895 -11.760 1.00 98.00 79 ALA A CA 1
ATOM 625 C C . ALA A 1 79 ? -17.053 -6.908 -10.297 1.00 98.00 79 ALA A C 1
ATOM 627 O O . ALA A 1 79 ? -17.491 -7.951 -9.805 1.00 98.00 79 ALA A O 1
ATOM 628 N N . GLY A 1 80 ? -16.991 -5.776 -9.589 1.00 97.44 80 GLY A N 1
ATOM 629 C CA . GLY A 1 80 ? -17.503 -5.614 -8.232 1.00 97.44 80 GLY A CA 1
ATOM 630 C C . GLY A 1 80 ? -16.436 -5.546 -7.139 1.00 97.44 80 GLY A C 1
ATOM 631 O O . GLY A 1 80 ? -16.761 -5.776 -5.969 1.00 97.44 80 GLY A O 1
ATOM 632 N N . ALA A 1 81 ? -15.168 -5.266 -7.451 1.00 98.31 81 ALA A N 1
ATOM 633 C CA . ALA A 1 81 ? -14.210 -4.864 -6.421 1.00 98.31 81 ALA A CA 1
ATOM 634 C C . ALA A 1 81 ? -14.629 -3.500 -5.849 1.00 98.31 81 ALA A C 1
ATOM 636 O O . ALA A 1 81 ? -14.758 -2.523 -6.574 1.00 98.31 81 ALA A O 1
ATOM 637 N N . ALA A 1 82 ? -14.870 -3.443 -4.539 1.00 98.31 82 ALA A N 1
ATOM 638 C CA . ALA A 1 82 ? -15.328 -2.223 -3.869 1.00 98.31 82 ALA A CA 1
ATOM 639 C C . ALA A 1 82 ? -14.164 -1.348 -3.382 1.00 98.31 82 ALA A C 1
ATOM 641 O O . ALA A 1 82 ? -14.371 -0.192 -3.007 1.00 98.31 82 ALA A O 1
ATOM 642 N N . VAL A 1 83 ? -12.966 -1.932 -3.317 1.00 98.56 83 VAL A N 1
ATOM 643 C CA . VAL A 1 83 ? -11.726 -1.268 -2.931 1.00 98.56 83 VAL A CA 1
ATOM 644 C C . VAL A 1 83 ? -10.601 -1.781 -3.826 1.00 98.56 83 VAL A C 1
ATOM 646 O O . VAL A 1 83 ? -10.459 -2.997 -3.992 1.00 98.56 83 VAL A O 1
ATOM 649 N N . VAL A 1 84 ? -9.790 -0.870 -4.355 1.00 98.81 84 VAL A N 1
ATOM 650 C CA . VAL A 1 84 ? -8.544 -1.174 -5.062 1.00 98.81 84 VAL A CA 1
ATOM 651 C C . VAL A 1 84 ? -7.389 -0.519 -4.321 1.00 98.81 84 VAL A C 1
ATOM 653 O O . VAL A 1 84 ? -7.408 0.678 -4.049 1.00 98.81 84 VAL A O 1
ATOM 656 N N . GLN A 1 85 ? -6.397 -1.323 -3.968 1.00 98.81 85 GLN A N 1
ATOM 657 C CA . GLN A 1 85 ? -5.182 -0.873 -3.305 1.00 98.81 85 GLN A CA 1
ATOM 658 C C . GLN A 1 85 ? -3.982 -1.165 -4.207 1.00 98.81 85 GLN A C 1
ATOM 660 O O . GLN A 1 85 ? -3.925 -2.236 -4.810 1.00 98.81 85 GLN A O 1
ATOM 665 N N . VAL A 1 86 ? -3.054 -0.219 -4.301 1.00 98.88 86 VAL A N 1
ATOM 666 C CA . VAL A 1 86 ? -1.752 -0.392 -4.951 1.00 98.88 86 VAL A CA 1
ATOM 667 C C . VAL A 1 86 ? -0.681 -0.366 -3.863 1.00 98.88 86 VAL A C 1
ATOM 669 O O . VAL A 1 86 ? -0.634 0.590 -3.091 1.00 98.88 86 VAL A O 1
ATOM 672 N N . ASP A 1 87 ? 0.145 -1.409 -3.795 1.00 98.69 87 ASP A N 1
ATOM 673 C CA . ASP A 1 87 ? 1.200 -1.549 -2.782 1.00 98.69 87 ASP A CA 1
ATOM 674 C C . ASP A 1 87 ? 2.568 -1.166 -3.366 1.00 98.69 87 ASP A C 1
ATOM 676 O O . ASP A 1 87 ? 3.063 -1.846 -4.263 1.00 98.69 87 ASP A O 1
ATOM 680 N N . GLU A 1 88 ? 3.202 -0.123 -2.828 1.00 98.50 88 GLU A N 1
ATOM 681 C CA . GLU A 1 88 ? 4.535 0.359 -3.218 1.00 98.50 88 GLU A CA 1
ATOM 682 C C . GLU A 1 88 ? 5.557 0.263 -2.054 1.00 98.50 88 GLU A C 1
ATOM 684 O O . GLU A 1 88 ? 6.085 1.282 -1.602 1.00 98.50 88 GLU A O 1
ATOM 689 N N . PRO A 1 89 ? 5.851 -0.938 -1.513 1.00 97.25 89 PRO A N 1
ATOM 690 C CA . PRO A 1 89 ? 6.768 -1.091 -0.381 1.00 97.25 89 PRO A CA 1
ATOM 691 C C . PRO A 1 89 ? 8.211 -0.664 -0.681 1.00 97.25 89 PRO A C 1
ATOM 693 O O . PRO A 1 89 ? 8.916 -0.285 0.250 1.00 97.25 89 PRO A O 1
ATOM 696 N N . PHE A 1 90 ? 8.658 -0.679 -1.947 1.00 97.75 90 PHE A N 1
ATOM 697 C CA . PHE A 1 90 ? 10.009 -0.218 -2.298 1.00 97.75 90 PHE A CA 1
ATOM 698 C C . PHE A 1 90 ? 10.229 1.251 -1.916 1.00 97.75 90 PHE A C 1
ATOM 700 O O . PHE A 1 90 ? 11.344 1.633 -1.604 1.00 97.75 90 PHE A O 1
ATOM 707 N N . LEU A 1 91 ? 9.177 2.074 -1.862 1.00 98.31 91 LEU A N 1
ATOM 708 C CA . LEU A 1 91 ? 9.292 3.501 -1.540 1.00 98.31 91 LEU A CA 1
ATOM 709 C C . LEU A 1 91 ? 9.637 3.791 -0.072 1.00 98.31 91 LEU A C 1
ATOM 711 O O . LEU A 1 91 ? 9.881 4.944 0.277 1.00 98.31 91 LEU A O 1
ATOM 715 N N . ALA A 1 92 ? 9.636 2.774 0.790 1.00 96.81 92 ALA A N 1
ATOM 716 C CA . ALA A 1 92 ? 10.147 2.880 2.153 1.00 96.81 92 ALA A CA 1
ATOM 717 C C . ALA A 1 92 ? 11.533 2.236 2.333 1.00 96.81 92 ALA A C 1
ATOM 719 O O . ALA A 1 92 ? 12.048 2.199 3.453 1.00 96.81 92 ALA A O 1
ATOM 720 N N . ASP A 1 93 ? 12.126 1.727 1.250 1.00 96.19 93 ASP A N 1
ATOM 721 C CA . ASP A 1 93 ? 13.489 1.208 1.230 1.00 96.19 93 ASP A CA 1
ATOM 722 C C . ASP A 1 93 ? 14.517 2.354 1.259 1.00 96.19 93 ASP A C 1
ATOM 724 O O . ASP A 1 93 ? 14.232 3.481 0.850 1.00 96.19 93 ASP A O 1
ATOM 728 N N . ILE A 1 94 ? 15.726 2.066 1.744 1.00 94.75 94 ILE A N 1
ATOM 729 C CA . ILE A 1 94 ? 16.830 3.032 1.801 1.00 94.75 94 ILE A CA 1
ATOM 730 C C . ILE A 1 94 ? 17.330 3.427 0.406 1.00 94.75 94 ILE A C 1
ATOM 732 O O . ILE A 1 94 ? 17.844 4.531 0.234 1.00 94.75 94 ILE A O 1
ATOM 736 N N . ASP A 1 95 ? 17.157 2.547 -0.581 1.00 96.44 95 ASP A N 1
ATOM 737 C CA . ASP A 1 95 ? 17.579 2.770 -1.964 1.00 96.44 95 ASP A CA 1
ATOM 738 C C . ASP A 1 95 ? 16.527 3.524 -2.801 1.00 96.44 95 ASP A C 1
ATOM 740 O O . ASP A 1 95 ? 16.756 3.793 -3.984 1.00 96.44 95 ASP A O 1
ATOM 744 N N . ALA A 1 96 ? 15.370 3.865 -2.222 1.00 97.81 96 ALA A N 1
ATOM 745 C CA . ALA A 1 96 ? 14.330 4.616 -2.915 1.00 97.81 96 ALA A CA 1
ATOM 746 C C . ALA A 1 96 ? 14.764 6.062 -3.182 1.00 97.81 96 ALA A C 1
ATOM 748 O O . ALA A 1 96 ? 15.277 6.748 -2.294 1.00 97.81 96 ALA A O 1
ATOM 749 N N . THR A 1 97 ? 14.514 6.559 -4.395 1.00 98.44 97 THR A N 1
ATOM 750 C CA . THR A 1 97 ? 14.861 7.937 -4.769 1.00 98.44 97 THR A CA 1
ATOM 751 C C . THR A 1 97 ? 13.637 8.842 -4.899 1.00 98.44 97 THR A C 1
ATOM 753 O O . THR A 1 97 ? 12.484 8.403 -4.895 1.00 98.44 97 THR A O 1
ATOM 756 N N . LEU A 1 98 ? 13.874 10.151 -5.027 1.00 98.44 98 LEU A N 1
ATOM 757 C CA . LEU A 1 98 ? 12.795 11.100 -5.299 1.00 98.44 98 LEU A CA 1
ATOM 758 C C . LEU A 1 98 ? 12.162 10.845 -6.676 1.00 98.44 98 LEU A C 1
ATOM 760 O O . LEU A 1 98 ? 10.950 10.972 -6.821 1.00 98.44 98 LEU A O 1
ATOM 764 N N . GLU A 1 99 ? 12.951 10.445 -7.672 1.00 98.44 99 GLU A N 1
ATOM 765 C CA . GLU A 1 99 ? 12.463 10.068 -9.002 1.00 98.44 99 GLU A CA 1
ATOM 766 C C . GLU A 1 99 ? 11.524 8.857 -8.934 1.00 98.44 99 GLU A C 1
ATOM 768 O O . GLU A 1 99 ? 10.484 8.862 -9.594 1.00 98.44 99 GLU A O 1
ATOM 773 N N . ASP A 1 100 ? 11.824 7.870 -8.080 1.00 98.56 100 ASP A N 1
ATOM 774 C CA . ASP A 1 100 ? 10.917 6.745 -7.819 1.00 98.56 100 ASP A CA 1
ATOM 775 C C . ASP A 1 100 ? 9.581 7.223 -7.249 1.00 98.56 100 ASP A C 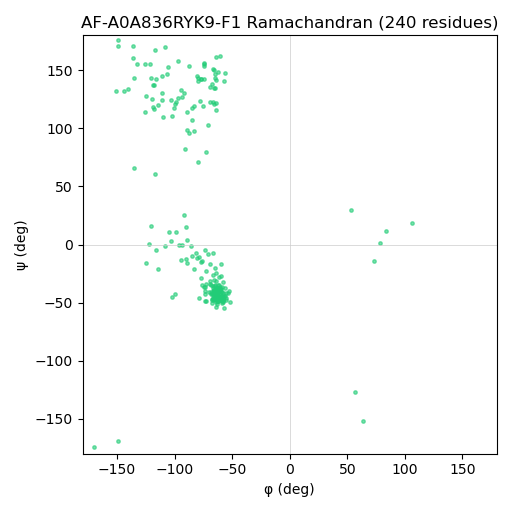1
ATOM 777 O O . ASP A 1 100 ? 8.523 6.763 -7.677 1.00 98.56 100 ASP A O 1
ATOM 781 N N . ALA A 1 101 ? 9.615 8.182 -6.320 1.00 98.62 101 ALA A N 1
ATOM 782 C CA . ALA A 1 101 ? 8.417 8.761 -5.722 1.00 98.62 101 ALA A CA 1
ATOM 783 C C . ALA A 1 101 ? 7.572 9.535 -6.748 1.00 98.62 101 ALA A C 1
ATOM 785 O O . ALA A 1 101 ? 6.348 9.396 -6.775 1.00 98.62 101 ALA A O 1
ATOM 786 N N . VAL A 1 102 ? 8.221 10.325 -7.615 1.00 98.81 102 VAL A N 1
ATOM 787 C CA . VAL A 1 102 ? 7.568 11.057 -8.715 1.00 98.81 102 VAL A CA 1
ATOM 788 C C . VAL A 1 102 ? 6.863 10.072 -9.645 1.00 98.81 102 VAL A C 1
ATOM 790 O O . VAL A 1 102 ? 5.676 10.235 -9.936 1.00 98.81 102 VAL A O 1
ATOM 793 N N . LEU A 1 103 ? 7.584 9.036 -10.073 1.00 98.69 103 LEU A N 1
ATOM 794 C CA . LEU A 1 103 ? 7.073 8.018 -10.978 1.00 98.69 103 LEU A CA 1
ATOM 795 C C . LEU A 1 103 ? 5.932 7.219 -10.334 1.00 98.69 103 LEU A C 1
ATOM 797 O O . LEU A 1 103 ? 4.901 6.996 -10.966 1.00 98.69 103 LEU A O 1
ATOM 801 N N . ALA A 1 104 ? 6.070 6.829 -9.065 1.00 98.75 104 ALA A N 1
ATOM 802 C CA . ALA A 1 104 ? 5.046 6.083 -8.344 1.00 98.75 104 ALA A CA 1
ATOM 803 C C . ALA A 1 104 ? 3.768 6.903 -8.162 1.00 98.75 104 ALA A C 1
ATOM 805 O O . ALA A 1 104 ? 2.682 6.394 -8.436 1.00 98.75 104 ALA A O 1
ATOM 806 N N . ALA A 1 105 ? 3.877 8.177 -7.768 1.00 98.75 105 ALA A N 1
ATOM 807 C CA . ALA A 1 105 ? 2.723 9.061 -7.635 1.00 98.75 105 ALA A CA 1
ATOM 808 C C . ALA A 1 105 ? 1.962 9.177 -8.966 1.00 98.75 105 ALA A C 1
ATOM 810 O O . ALA A 1 105 ? 0.738 9.027 -8.995 1.00 98.75 105 ALA A O 1
ATOM 811 N N . GLU A 1 106 ? 2.666 9.363 -10.087 1.00 98.81 106 GLU A N 1
ATOM 812 C CA . GLU A 1 106 ? 2.049 9.435 -11.413 1.00 98.81 106 GLU A CA 1
ATOM 813 C C . GLU A 1 106 ? 1.380 8.109 -11.815 1.00 98.81 106 GLU A C 1
ATOM 815 O O . GLU A 1 106 ? 0.201 8.074 -12.186 1.00 98.81 106 GLU A O 1
ATOM 820 N N . LEU A 1 107 ? 2.122 7.004 -11.756 1.00 98.88 107 LEU A N 1
ATOM 821 C CA . LEU A 1 107 ? 1.667 5.722 -12.280 1.00 98.88 107 LEU A CA 1
ATOM 822 C C . LEU A 1 107 ? 0.594 5.078 -11.393 1.00 98.88 107 LEU A C 1
ATOM 824 O O . LEU A 1 107 ? -0.405 4.576 -11.917 1.00 98.88 107 LEU A O 1
ATOM 828 N N . ALA A 1 108 ? 0.728 5.154 -10.066 1.00 98.81 108 ALA A N 1
ATOM 829 C CA . ALA A 1 108 ? -0.314 4.706 -9.146 1.00 98.81 108 ALA A CA 1
ATOM 830 C C . ALA A 1 108 ? -1.594 5.536 -9.315 1.00 98.81 108 ALA A C 1
ATOM 832 O O . ALA A 1 108 ? -2.684 4.963 -9.326 1.00 98.81 108 ALA A O 1
ATOM 833 N N . SER A 1 109 ? -1.486 6.851 -9.560 1.00 98.88 109 SER A N 1
ATOM 834 C CA . SER A 1 109 ? -2.653 7.693 -9.863 1.00 98.88 109 SER A CA 1
ATOM 835 C C . SER A 1 109 ? -3.423 7.198 -11.079 1.00 98.88 109 SER A C 1
ATOM 837 O O . SER A 1 109 ? -4.652 7.188 -11.050 1.00 98.88 109 SER A O 1
ATOM 839 N N . ARG A 1 110 ? -2.732 6.780 -12.149 1.00 98.75 110 ARG A N 1
ATOM 840 C CA . ARG A 1 110 ? -3.378 6.238 -13.357 1.00 98.75 110 ARG A CA 1
ATOM 841 C C . ARG A 1 110 ? -4.167 4.965 -13.037 1.00 98.75 110 ARG A C 1
ATOM 843 O O . ARG A 1 110 ? -5.329 4.859 -13.424 1.00 98.75 110 ARG A O 1
ATOM 850 N N . ILE A 1 111 ? -3.561 4.036 -12.294 1.00 98.88 111 ILE A N 1
ATOM 851 C CA . ILE A 1 111 ? -4.187 2.763 -11.899 1.00 98.88 111 ILE A CA 1
ATOM 852 C C . ILE A 1 111 ? -5.408 3.010 -11.005 1.00 98.88 111 ILE A C 1
ATOM 854 O O . ILE A 1 111 ? -6.498 2.497 -11.263 1.00 98.88 111 ILE A O 1
ATOM 858 N N . LEU A 1 112 ? -5.232 3.815 -9.957 1.00 98.88 112 LEU A N 1
ATOM 859 C CA . LEU A 1 112 ? -6.264 4.086 -8.962 1.00 98.88 112 LEU A CA 1
ATOM 860 C C . LEU A 1 112 ? -7.409 4.911 -9.560 1.00 98.88 112 LEU A C 1
ATOM 862 O O . LEU A 1 112 ? -8.568 4.560 -9.356 1.00 98.88 112 LEU A O 1
ATOM 866 N N . SER A 1 113 ? -7.121 5.916 -10.393 1.00 98.81 113 SER A N 1
ATOM 867 C CA . SER A 1 113 ? -8.161 6.701 -11.079 1.00 98.81 113 SER A CA 1
ATOM 868 C C . SER A 1 113 ? -9.042 5.832 -11.983 1.00 98.81 113 SER A C 1
ATOM 870 O O . SER A 1 113 ? -10.253 6.045 -12.043 1.00 98.81 113 SER A O 1
ATOM 872 N N . ALA A 1 114 ? -8.469 4.822 -12.651 1.00 98.69 114 ALA A N 1
ATOM 873 C CA . ALA A 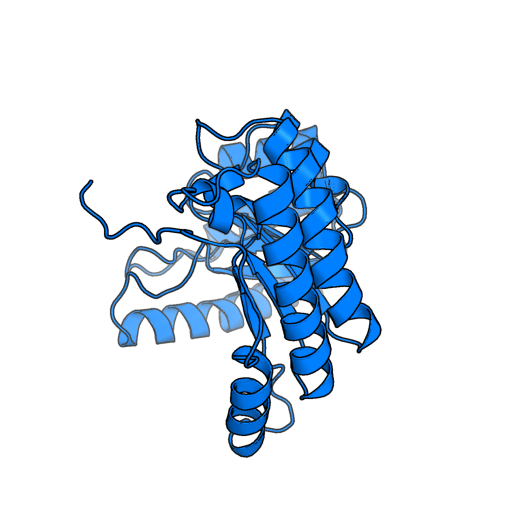1 114 ? -9.23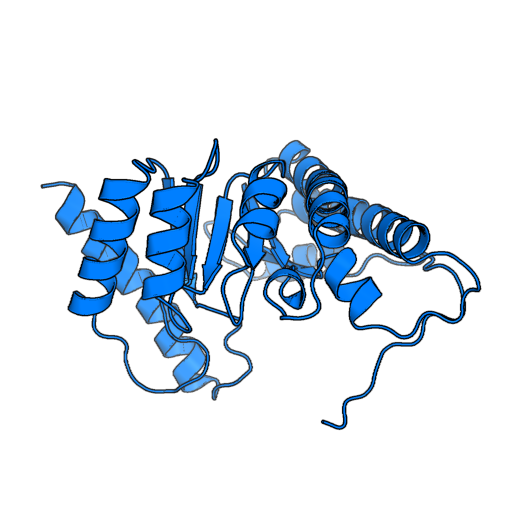1 3.894 -13.487 1.00 98.69 114 ALA A CA 1
ATOM 874 C C . ALA A 1 114 ? -10.237 3.061 -12.668 1.00 98.69 114 ALA A C 1
ATOM 876 O O . ALA A 1 114 ? -11.364 2.836 -13.109 1.00 98.69 114 ALA A O 1
ATOM 877 N N . ALA A 1 115 ? -9.869 2.655 -11.448 1.00 98.75 115 ALA A N 1
ATOM 878 C CA . ALA A 1 115 ? -10.781 1.992 -10.517 1.00 98.75 115 ALA A CA 1
ATOM 879 C C . ALA A 1 115 ? -11.807 2.956 -9.895 1.00 98.75 115 ALA A C 1
ATOM 881 O O . ALA A 1 115 ? -12.991 2.622 -9.804 1.00 98.75 115 ALA A O 1
ATOM 882 N N . ALA A 1 116 ? -11.376 4.157 -9.499 1.00 98.69 116 ALA A N 1
ATOM 883 C CA . ALA A 1 116 ? -12.242 5.185 -8.921 1.00 98.69 116 ALA A CA 1
ATOM 884 C C . ALA A 1 116 ? -13.357 5.603 -9.888 1.00 98.69 116 ALA A C 1
ATOM 886 O O . ALA A 1 116 ? -14.507 5.749 -9.479 1.00 98.69 116 ALA A O 1
ATOM 887 N N . ALA A 1 117 ? -13.059 5.689 -11.190 1.00 98.56 117 ALA A N 1
ATOM 888 C CA . ALA A 1 117 ? -14.047 5.960 -12.237 1.00 98.56 117 ALA A CA 1
ATOM 889 C C . ALA A 1 117 ? -15.175 4.908 -12.309 1.00 98.56 117 ALA A C 1
ATOM 891 O O . ALA A 1 117 ? -16.226 5.164 -12.895 1.00 98.56 117 ALA A O 1
ATOM 892 N N . LYS A 1 118 ? -14.977 3.728 -11.706 1.00 98.56 118 LYS A N 1
ATOM 893 C CA . LYS A 1 118 ? -15.975 2.653 -11.581 1.00 98.56 118 LYS A CA 1
ATOM 894 C C . LYS A 1 118 ? -16.561 2.547 -10.167 1.00 98.56 118 LYS A C 1
ATOM 896 O O . LYS A 1 118 ? -17.256 1.583 -9.862 1.00 98.56 118 LYS A O 1
ATOM 901 N N . GLY A 1 119 ? -16.295 3.532 -9.307 1.00 98.06 119 GLY A N 1
ATOM 902 C CA . GLY A 1 119 ? -16.854 3.647 -7.959 1.00 98.06 119 GLY A CA 1
ATOM 903 C C . GLY A 1 119 ? -16.122 2.850 -6.876 1.00 98.06 119 GLY A C 1
ATOM 904 O O . GLY A 1 119 ? -16.648 2.711 -5.770 1.00 98.06 119 GLY A O 1
ATOM 905 N N . ALA A 1 120 ? -14.933 2.308 -7.158 1.00 98.56 120 ALA A N 1
ATOM 906 C CA . ALA A 1 120 ? -14.119 1.671 -6.128 1.00 98.56 120 ALA A CA 1
ATOM 907 C C . ALA A 1 120 ? -13.417 2.721 -5.257 1.00 98.56 120 ALA A C 1
ATOM 909 O O . ALA A 1 120 ? -12.918 3.720 -5.768 1.00 98.56 120 ALA A O 1
ATOM 910 N N . SER A 1 121 ? -13.314 2.457 -3.951 1.00 98.56 121 SER A N 1
ATOM 911 C CA . SER A 1 121 ? -12.434 3.251 -3.086 1.00 98.56 121 SER A CA 1
ATOM 912 C C . SER A 1 121 ? -10.972 2.883 -3.337 1.00 98.56 121 SER A C 1
ATOM 914 O O . SER A 1 121 ? -10.656 1.712 -3.558 1.00 98.56 121 SER A O 1
ATOM 916 N N . THR A 1 122 ? -10.079 3.863 -3.294 1.00 98.81 122 THR A N 1
ATOM 917 C CA . THR A 1 122 ? -8.696 3.736 -3.757 1.00 98.81 122 THR A CA 1
ATOM 918 C C . THR A 1 122 ? -7.682 3.997 -2.658 1.00 98.81 122 THR A C 1
ATOM 920 O O . THR A 1 122 ? -7.894 4.823 -1.773 1.00 98.81 122 THR A O 1
ATOM 923 N N . ARG A 1 123 ? -6.575 3.252 -2.675 1.00 98.69 123 ARG A N 1
ATOM 924 C CA . ARG A 1 123 ? -5.543 3.333 -1.636 1.00 98.69 123 ARG A CA 1
ATOM 925 C C . ARG A 1 123 ? -4.161 3.155 -2.247 1.00 98.69 123 ARG A C 1
ATOM 927 O O . ARG A 1 123 ? -3.956 2.187 -2.977 1.00 98.69 123 ARG A O 1
ATOM 934 N N . LEU A 1 124 ? -3.226 4.028 -1.895 1.00 98.81 124 LEU A N 1
ATOM 935 C CA . LEU A 1 124 ? -1.797 3.763 -2.049 1.00 98.81 124 LEU A CA 1
ATOM 936 C C . LEU A 1 124 ? -1.275 3.265 -0.701 1.00 98.81 124 LEU A C 1
ATOM 938 O O . LEU A 1 124 ? -1.509 3.921 0.312 1.00 98.81 124 LEU A O 1
ATOM 942 N N . ALA A 1 125 ? -0.614 2.113 -0.667 1.00 98.56 125 ALA A N 1
ATOM 943 C CA . ALA A 1 125 ? -0.080 1.544 0.562 1.00 98.56 125 ALA A CA 1
ATOM 944 C C . ALA A 1 125 ? 1.433 1.384 0.512 1.00 98.56 125 ALA A C 1
ATOM 946 O O . ALA A 1 125 ? 1.990 0.914 -0.477 1.00 98.56 125 ALA A O 1
ATOM 947 N N . ILE A 1 126 ? 2.074 1.744 1.618 1.00 97.81 126 ILE A N 1
ATOM 948 C CA . ILE A 1 126 ? 3.509 1.634 1.828 1.00 97.81 126 ILE A CA 1
ATOM 949 C C . ILE A 1 126 ? 3.700 0.833 3.114 1.00 97.81 126 ILE A C 1
ATOM 951 O O . ILE A 1 126 ? 3.271 1.259 4.188 1.00 97.81 126 ILE A O 1
ATOM 955 N N . SER A 1 127 ? 4.272 -0.360 2.986 1.00 94.38 127 SER A N 1
ATOM 956 C CA . SER A 1 127 ? 4.423 -1.324 4.079 1.00 94.38 127 SER A CA 1
ATOM 957 C C . SER A 1 127 ? 5.891 -1.599 4.393 1.00 94.38 127 SER A C 1
ATOM 959 O O . SER A 1 127 ? 6.765 -1.295 3.587 1.00 94.38 127 SER A O 1
ATOM 961 N N . TYR A 1 128 ? 6.144 -2.248 5.533 1.00 92.62 128 TYR A N 1
ATOM 962 C CA . TYR A 1 128 ? 7.463 -2.661 6.040 1.00 92.62 128 TYR A CA 1
ATOM 963 C C . TYR A 1 128 ? 8.357 -1.546 6.586 1.00 92.62 128 TYR A C 1
ATOM 965 O O . TYR A 1 128 ? 9.324 -1.876 7.263 1.00 92.62 128 TYR A O 1
ATOM 973 N N . ASN A 1 129 ? 8.039 -0.277 6.329 1.00 93.75 129 ASN A N 1
ATOM 974 C CA . ASN A 1 129 ? 8.574 0.913 6.995 1.00 93.75 129 ASN A CA 1
ATOM 975 C C . ASN A 1 129 ? 7.743 2.138 6.539 1.00 93.75 129 ASN A C 1
ATOM 977 O O . ASN A 1 129 ? 6.770 1.991 5.793 1.00 93.75 129 ASN A O 1
ATOM 981 N N . VAL A 1 130 ? 8.136 3.350 6.938 1.00 95.00 130 VAL A N 1
ATOM 982 C CA . VAL A 1 130 ? 7.655 4.606 6.340 1.00 95.00 130 VAL A CA 1
ATOM 983 C C . VAL A 1 130 ? 8.730 5.263 5.460 1.00 95.00 130 VAL A C 1
ATOM 985 O O . VAL A 1 130 ? 9.918 5.176 5.799 1.00 95.00 130 VAL A O 1
ATOM 988 N N . PRO A 1 131 ? 8.342 5.951 4.366 1.00 96.75 131 PRO A N 1
ATOM 989 C CA . PRO A 1 131 ? 9.285 6.643 3.491 1.00 96.75 131 PRO A CA 1
ATOM 990 C C . PRO A 1 131 ? 10.088 7.735 4.195 1.00 96.75 131 PRO A C 1
ATOM 992 O O . PRO A 1 131 ? 9.695 8.259 5.241 1.00 96.75 131 PRO A O 1
ATOM 995 N N . GLU A 1 132 ? 11.192 8.136 3.570 1.00 97.31 132 GLU A N 1
ATOM 996 C CA . GLU A 1 132 ? 11.869 9.381 3.930 1.00 97.31 132 GLU A CA 1
ATOM 997 C C . GLU A 1 132 ? 10.994 10.609 3.602 1.00 97.31 132 GLU A C 1
ATOM 999 O O . GLU A 1 132 ? 10.206 10.570 2.649 1.00 97.31 132 GLU A O 1
ATOM 1004 N N . PRO A 1 133 ? 11.121 11.727 4.345 1.00 97.44 133 PRO A N 1
ATOM 1005 C CA . PRO A 1 133 ? 10.220 12.871 4.200 1.00 97.44 133 PRO A CA 1
ATOM 1006 C C . PRO A 1 133 ? 10.064 13.438 2.777 1.00 97.44 133 PRO A C 1
ATOM 1008 O O . PRO A 1 133 ? 8.924 13.720 2.408 1.00 97.44 133 PRO A O 1
ATOM 1011 N N . PRO A 1 134 ? 11.125 13.580 1.951 1.00 98.06 134 PRO A N 1
ATOM 1012 C CA . PRO A 1 134 ? 10.974 14.064 0.573 1.00 98.06 134 PRO A CA 1
ATOM 1013 C C . PRO A 1 134 ? 10.195 13.096 -0.327 1.00 98.06 134 PRO A C 1
ATOM 1015 O O . PRO A 1 134 ? 9.429 13.527 -1.187 1.00 98.06 134 PRO A O 1
ATOM 1018 N N . ILE A 1 135 ? 10.366 11.786 -0.115 1.00 98.50 135 ILE A N 1
ATOM 1019 C CA . ILE A 1 135 ? 9.643 10.742 -0.850 1.00 98.50 135 ILE A CA 1
ATOM 1020 C C . ILE A 1 135 ? 8.168 10.796 -0.467 1.00 98.50 135 ILE A C 1
ATOM 1022 O O . ILE A 1 135 ? 7.308 10.880 -1.338 1.00 98.50 135 ILE A O 1
ATOM 1026 N N . TYR A 1 136 ? 7.869 10.810 0.834 1.00 98.19 136 TYR A N 1
ATOM 1027 C CA . TYR A 1 136 ? 6.494 10.895 1.320 1.00 98.19 136 TYR A CA 1
ATOM 1028 C C . TYR A 1 136 ? 5.770 12.142 0.815 1.00 98.19 136 TYR A C 1
ATOM 1030 O O . TYR A 1 136 ? 4.656 12.034 0.313 1.00 98.19 136 TYR A O 1
ATOM 1038 N N . GLU A 1 137 ? 6.412 13.309 0.909 1.00 98.25 137 GLU A N 1
ATOM 1039 C CA . GLU A 1 137 ? 5.860 14.569 0.411 1.00 98.25 137 GLU A CA 1
ATOM 1040 C C . GLU A 1 137 ? 5.478 14.464 -1.063 1.00 98.25 137 GLU A C 1
ATOM 1042 O O . GLU A 1 137 ? 4.394 14.898 -1.443 1.00 98.25 137 GLU A O 1
ATOM 1047 N N . LYS A 1 138 ? 6.314 13.816 -1.882 1.00 98.56 138 LYS A N 1
ATOM 1048 C CA . LYS A 1 138 ? 5.991 13.605 -3.291 1.00 98.56 138 LYS A CA 1
ATOM 1049 C C . LYS A 1 138 ? 4.836 12.626 -3.505 1.00 98.56 138 LYS A C 1
ATOM 1051 O O . LYS A 1 138 ? 4.046 12.808 -4.428 1.00 98.56 138 LYS A O 1
ATOM 1056 N N . LEU A 1 139 ? 4.701 11.607 -2.659 1.00 98.44 139 LEU A N 1
ATOM 1057 C CA . LEU A 1 139 ? 3.601 10.642 -2.750 1.00 98.44 139 LEU A CA 1
ATOM 1058 C C . LEU A 1 139 ? 2.239 11.238 -2.394 1.00 98.44 139 LEU A C 1
ATOM 1060 O O . LEU A 1 139 ? 1.225 10.679 -2.806 1.00 98.44 139 LEU A O 1
ATOM 1064 N N . LEU A 1 140 ? 2.197 12.396 -1.728 1.00 98.38 140 LEU A N 1
ATOM 1065 C CA . LEU A 1 140 ? 0.964 13.165 -1.534 1.00 98.38 140 LEU A CA 1
ATOM 1066 C C . LEU A 1 140 ? 0.394 13.746 -2.843 1.00 98.38 140 LEU A C 1
ATOM 1068 O O . LEU A 1 140 ? -0.722 14.254 -2.827 1.00 98.38 140 LEU A O 1
ATOM 1072 N N . ASP A 1 141 ? 1.097 13.653 -3.975 1.00 98.50 141 ASP A N 1
ATOM 1073 C CA . ASP A 1 141 ? 0.548 14.025 -5.287 1.00 98.50 141 ASP A CA 1
ATOM 1074 C C . ASP A 1 141 ? -0.321 12.915 -5.913 1.00 98.50 141 ASP A C 1
ATOM 1076 O O . ASP A 1 141 ? -0.926 13.116 -6.974 1.00 98.50 141 ASP A O 1
ATOM 1080 N N . VAL A 1 142 ? -0.371 11.722 -5.305 1.00 98.75 142 VAL A N 1
ATOM 1081 C CA . VAL A 1 142 ? -1.149 10.600 -5.840 1.00 98.75 142 VAL A CA 1
ATOM 1082 C C . VAL A 1 142 ? -2.654 10.901 -5.826 1.00 98.75 142 VAL A C 1
ATOM 1084 O O . VAL A 1 142 ? -3.185 11.546 -4.932 1.00 98.75 142 VAL A O 1
ATOM 1087 N N . LYS A 1 143 ? -3.389 10.389 -6.813 1.00 98.44 143 LYS A N 1
ATOM 1088 C CA . LYS A 1 143 ? -4.856 10.430 -6.861 1.00 98.44 143 LYS A CA 1
ATOM 1089 C C . LYS A 1 143 ? -5.432 9.177 -6.204 1.00 98.44 143 LYS A C 1
ATOM 1091 O O . LYS A 1 143 ? -5.754 8.209 -6.895 1.00 98.44 143 LYS A O 1
ATOM 1096 N N . ALA A 1 144 ? -5.531 9.196 -4.877 1.00 98.38 144 ALA A N 1
ATOM 1097 C CA . ALA A 1 144 ? -6.100 8.119 -4.067 1.00 98.38 144 ALA A CA 1
ATOM 1098 C C . ALA A 1 144 ? -7.025 8.673 -2.970 1.00 98.38 144 ALA A C 1
ATOM 1100 O O . ALA A 1 144 ? -6.891 9.827 -2.575 1.00 98.38 144 ALA A O 1
ATOM 1101 N N . ASP A 1 145 ? -7.917 7.847 -2.419 1.00 98.56 145 ASP A N 1
ATOM 1102 C CA . ASP A 1 145 ? -8.704 8.253 -1.244 1.00 98.56 145 ASP A CA 1
ATOM 1103 C C . ASP A 1 145 ? -7.859 8.201 0.040 1.00 98.56 145 ASP A C 1
ATOM 1105 O O . ASP A 1 145 ? -8.054 9.009 0.945 1.00 98.56 145 ASP A O 1
ATOM 1109 N N . TYR A 1 146 ? -6.940 7.231 0.143 1.00 98.75 146 TYR A N 1
ATOM 1110 C CA . TYR A 1 146 ? -6.125 6.999 1.341 1.00 98.75 146 TYR A CA 1
ATOM 1111 C C . TYR A 1 146 ? -4.650 6.766 1.010 1.00 98.75 146 TYR A C 1
ATOM 1113 O O . TYR A 1 146 ? -4.330 6.028 0.072 1.00 98.75 146 TYR A O 1
ATOM 1121 N N . ILE A 1 147 ? -3.779 7.287 1.878 1.00 98.31 147 ILE A N 1
ATOM 1122 C CA . ILE A 1 147 ? -2.388 6.842 2.015 1.00 98.31 147 ILE A CA 1
ATOM 1123 C C . ILE A 1 147 ? -2.312 5.896 3.210 1.00 98.31 147 ILE A C 1
ATOM 1125 O O . ILE A 1 147 ? -2.662 6.276 4.328 1.00 98.31 147 ILE A O 1
ATOM 1129 N N . VAL A 1 148 ? -1.885 4.657 2.978 1.00 98.50 148 VAL A N 1
ATOM 1130 C CA . VAL A 1 148 ? -1.706 3.648 4.024 1.00 98.50 148 VAL A CA 1
ATOM 1131 C C . VAL A 1 148 ? -0.234 3.577 4.417 1.00 98.50 148 VAL A C 1
ATOM 1133 O O . VAL A 1 148 ? 0.605 3.307 3.560 1.00 98.50 148 VAL A O 1
ATOM 1136 N N . LEU A 1 149 ? 0.064 3.789 5.699 1.00 97.81 149 LEU A N 1
ATOM 1137 C CA . LEU A 1 149 ? 1.418 3.745 6.259 1.00 97.81 149 LEU A CA 1
ATOM 1138 C C . LEU A 1 149 ? 1.556 2.612 7.279 1.00 97.81 149 LEU A C 1
ATOM 1140 O O . LEU A 1 149 ? 0.643 2.377 8.075 1.00 97.81 149 LEU A O 1
ATOM 1144 N N . ASP A 1 150 ? 2.719 1.960 7.299 1.00 96.81 150 ASP A N 1
ATOM 1145 C CA . ASP A 1 150 ? 3.129 1.083 8.398 1.00 96.81 150 ASP A CA 1
ATOM 1146 C C . ASP A 1 150 ? 3.462 1.922 9.639 1.00 96.81 150 ASP A C 1
ATOM 1148 O O . ASP A 1 150 ? 4.515 2.549 9.744 1.00 96.81 150 ASP A O 1
ATOM 1152 N N . MET A 1 151 ? 2.541 1.935 10.597 1.00 96.94 151 MET A N 1
ATOM 1153 C CA . MET A 1 151 ? 2.688 2.635 11.871 1.00 96.94 151 MET A CA 1
ATOM 1154 C C . MET A 1 151 ? 3.116 1.691 13.002 1.00 96.94 151 MET A C 1
ATOM 1156 O O . MET A 1 151 ? 3.065 2.079 14.167 1.00 96.94 151 MET A O 1
ATOM 1160 N N . VAL A 1 152 ? 3.512 0.455 12.686 1.00 95.44 152 VAL A N 1
ATOM 1161 C CA . VAL A 1 152 ? 3.957 -0.542 13.667 1.00 95.44 152 VAL A CA 1
ATOM 1162 C C . VAL A 1 152 ? 5.474 -0.661 13.685 1.00 95.44 152 VAL A C 1
ATOM 1164 O O . VAL A 1 152 ? 6.052 -0.720 14.767 1.00 95.44 152 VAL A O 1
ATOM 1167 N N . ASP A 1 153 ? 6.118 -0.718 12.517 1.00 88.69 153 ASP A N 1
ATOM 1168 C CA . ASP A 1 153 ? 7.572 -0.907 12.438 1.00 88.69 153 ASP A CA 1
ATOM 1169 C C . ASP A 1 153 ? 8.337 0.301 12.999 1.00 88.69 153 ASP A C 1
ATOM 1171 O O . ASP A 1 153 ? 9.233 0.151 13.828 1.00 88.69 153 ASP A O 1
ATOM 1175 N N . SER A 1 154 ? 7.914 1.508 12.612 1.00 87.44 154 SER A N 1
ATOM 1176 C CA . SER A 1 154 ? 8.539 2.769 13.021 1.00 87.44 154 SER A CA 1
ATOM 1177 C C . SER A 1 154 ? 7.493 3.825 13.435 1.00 87.44 154 SER A C 1
ATOM 1179 O O . SER A 1 154 ? 7.371 4.862 12.779 1.00 87.44 154 SER A O 1
ATOM 1181 N N . PRO A 1 155 ? 6.737 3.616 14.538 1.00 92.44 155 PRO A N 1
ATOM 1182 C CA . PRO A 1 155 ? 5.613 4.473 14.942 1.00 92.44 155 PRO A CA 1
ATOM 1183 C C . PRO A 1 155 ? 6.017 5.934 15.164 1.00 92.44 155 PRO A C 1
ATOM 1185 O O . PRO A 1 155 ? 5.310 6.843 14.740 1.00 92.44 155 PRO A O 1
ATOM 1188 N N . ALA A 1 156 ? 7.174 6.178 15.788 1.00 94.75 156 ALA A N 1
ATOM 1189 C CA . ALA A 1 156 ? 7.671 7.535 16.015 1.00 94.75 156 ALA A CA 1
ATOM 1190 C C . ALA A 1 156 ? 7.998 8.254 14.697 1.00 94.75 156 ALA A C 1
ATOM 1192 O O . ALA A 1 156 ? 7.615 9.409 14.526 1.00 94.75 156 ALA A O 1
ATOM 1193 N N . LYS A 1 157 ? 8.642 7.558 13.748 1.00 94.62 157 LYS A N 1
ATOM 1194 C CA . LYS A 1 157 ? 8.948 8.101 12.417 1.00 94.62 157 LYS A CA 1
ATOM 1195 C C . LYS A 1 157 ? 7.661 8.387 11.642 1.00 94.62 157 LYS A C 1
ATOM 1197 O O . LYS A 1 157 ? 7.545 9.446 11.039 1.00 94.62 157 LYS A O 1
ATOM 1202 N N . ALA A 1 158 ? 6.673 7.492 11.715 1.00 96.50 158 ALA A N 1
ATOM 1203 C CA . ALA A 1 158 ? 5.366 7.695 11.095 1.00 96.50 158 ALA A CA 1
ATOM 1204 C C . ALA A 1 158 ? 4.654 8.940 11.650 1.00 96.50 158 ALA A C 1
ATOM 1206 O O . ALA A 1 158 ? 4.174 9.766 10.880 1.00 96.50 158 ALA A O 1
ATOM 1207 N N . LEU A 1 159 ? 4.628 9.117 12.976 1.00 97.25 159 LEU A N 1
ATOM 1208 C CA . LEU A 1 159 ? 4.023 10.295 13.605 1.00 97.25 159 LEU A CA 1
ATOM 1209 C C . LEU A 1 159 ? 4.755 11.592 13.238 1.00 97.25 159 LEU A C 1
ATOM 1211 O O . LEU A 1 159 ? 4.102 12.560 12.865 1.00 97.25 159 LEU A O 1
ATOM 1215 N N . GLN A 1 160 ? 6.091 11.598 13.268 1.00 96.62 160 GLN A N 1
ATOM 1216 C CA . GLN A 1 160 ? 6.897 12.753 12.847 1.00 96.62 160 GLN A CA 1
ATOM 1217 C C . GLN A 1 160 ? 6.653 13.121 11.381 1.00 96.62 160 GLN A C 1
ATOM 1219 O O . GLN A 1 160 ? 6.602 14.296 11.027 1.00 96.62 160 GLN A O 1
ATOM 1224 N N . LEU A 1 161 ? 6.484 12.118 10.521 1.00 96.06 161 LEU A N 1
ATOM 1225 C CA . LEU A 1 161 ? 6.194 12.320 9.109 1.00 96.06 161 LEU A CA 1
ATOM 1226 C C . LEU A 1 161 ? 4.822 12.973 8.907 1.00 96.06 161 LEU A C 1
ATOM 1228 O O . LEU A 1 161 ? 4.704 13.957 8.176 1.00 96.06 161 LEU A O 1
ATOM 1232 N N . LEU A 1 162 ? 3.804 12.460 9.603 1.00 97.06 162 LEU A N 1
ATOM 1233 C CA . LEU A 1 162 ? 2.458 13.031 9.611 1.00 97.06 162 LEU A CA 1
ATOM 1234 C C . LEU A 1 162 ? 2.441 14.454 10.192 1.00 97.06 162 LEU A C 1
ATOM 1236 O O . LEU A 1 162 ? 1.699 15.295 9.695 1.00 97.06 162 LEU A O 1
ATOM 1240 N N . GLU A 1 163 ? 3.277 14.745 11.187 1.00 96.75 163 GLU A N 1
ATOM 1241 C CA . GLU A 1 163 ? 3.450 16.087 11.755 1.00 96.75 163 GLU A CA 1
ATOM 1242 C C . GLU A 1 163 ? 4.097 17.065 10.791 1.00 96.75 163 GLU A C 1
ATOM 1244 O O . GLU A 1 163 ? 3.595 18.171 10.598 1.00 96.75 163 GLU A O 1
ATOM 1249 N N . ALA A 1 164 ? 5.177 16.650 10.140 1.00 96.31 164 ALA A N 1
ATOM 1250 C CA . ALA A 1 164 ? 5.917 17.519 9.244 1.00 96.31 164 ALA A CA 1
ATOM 1251 C C . ALA A 1 164 ? 5.183 17.779 7.921 1.00 96.31 164 ALA A C 1
ATOM 1253 O O . ALA A 1 164 ? 5.345 18.851 7.336 1.00 96.31 164 ALA A O 1
ATOM 1254 N N . LYS A 1 165 ? 4.436 16.791 7.410 1.00 96.75 165 LYS A N 1
ATOM 1255 C CA . LYS A 1 165 ? 3.918 16.799 6.029 1.00 96.75 165 LYS A CA 1
ATOM 1256 C C . LYS A 1 165 ? 2.401 16.632 5.916 1.00 96.75 165 LYS A C 1
ATOM 1258 O O . LYS A 1 165 ? 1.841 16.939 4.867 1.00 96.75 165 LYS A O 1
ATOM 1263 N N . GLY A 1 166 ? 1.716 16.188 6.969 1.00 96.56 166 GLY A N 1
ATOM 1264 C CA . GLY A 1 166 ? 0.274 15.944 6.939 1.00 96.56 166 GLY A CA 1
ATOM 1265 C C . GLY A 1 166 ? -0.123 14.830 5.965 1.00 96.56 166 GLY A C 1
ATOM 1266 O O . GLY A 1 166 ? 0.652 13.912 5.703 1.00 96.56 166 GLY A O 1
ATOM 1267 N N . LEU A 1 167 ? -1.349 14.905 5.439 1.00 96.50 167 LEU A N 1
ATOM 1268 C CA . LEU A 1 167 ? -1.927 13.927 4.498 1.00 96.50 167 LEU A CA 1
ATOM 1269 C C . LEU A 1 167 ? -2.366 14.548 3.162 1.00 96.50 167 LEU A C 1
ATOM 1271 O O . LEU A 1 167 ? -2.910 13.853 2.303 1.00 96.50 167 LEU A O 1
ATOM 1275 N N . GLY A 1 168 ? -2.182 15.856 2.968 1.00 93.69 168 GLY A N 1
ATOM 1276 C CA . GLY A 1 168 ? -2.803 16.567 1.849 1.00 93.69 168 GLY A CA 1
ATOM 1277 C C . GLY A 1 168 ? -4.328 16.392 1.871 1.00 93.69 168 GLY A C 1
ATOM 1278 O O . GLY A 1 168 ? -4.964 16.638 2.893 1.00 93.69 168 GLY A O 1
ATOM 1279 N N . SER A 1 169 ? -4.911 15.942 0.758 1.00 93.69 169 SER A N 1
ATOM 1280 C CA . SER A 1 169 ? -6.352 15.658 0.635 1.00 93.69 169 SER A CA 1
ATOM 1281 C C . SER A 1 169 ? -6.761 14.225 1.006 1.00 93.69 169 SER A C 1
ATOM 1283 O O . SER A 1 169 ? -7.919 13.856 0.812 1.00 93.69 169 SER A O 1
ATOM 1285 N N . HIS A 1 170 ? -5.831 13.394 1.477 1.00 98.06 170 HIS A N 1
ATOM 1286 C CA . HIS A 1 170 ? -6.061 11.966 1.693 1.00 98.06 170 HIS A CA 1
ATOM 1287 C C . HIS A 1 170 ? -6.629 11.672 3.082 1.00 98.06 170 HIS A C 1
ATOM 1289 O O . HIS A 1 170 ? -6.350 12.367 4.058 1.00 98.06 170 HIS A O 1
ATOM 1295 N N . GLY A 1 171 ? -7.361 10.566 3.197 1.00 98.19 171 GLY A N 1
ATOM 1296 C CA . GLY A 1 171 ? -7.585 9.910 4.480 1.00 98.19 171 GLY A CA 1
ATOM 1297 C C . GLY A 1 171 ? -6.341 9.155 4.962 1.00 98.19 171 GLY A C 1
ATOM 1298 O O . GLY A 1 171 ? -5.512 8.702 4.167 1.00 98.19 171 GLY A O 1
ATOM 1299 N N . LEU A 1 172 ? -6.248 8.949 6.277 1.00 98.06 172 LEU A N 1
ATOM 1300 C CA . LEU A 1 172 ? -5.193 8.140 6.883 1.00 98.06 172 LEU A CA 1
ATOM 1301 C C . LEU A 1 172 ? -5.558 6.657 6.816 1.00 98.06 172 LEU A C 1
ATOM 1303 O O . LEU A 1 172 ? -6.542 6.223 7.416 1.00 98.06 172 LEU A O 1
ATOM 1307 N N . GLY A 1 173 ? -4.740 5.859 6.142 1.00 98.00 173 GLY A N 1
ATOM 1308 C CA . GLY A 1 173 ? -4.682 4.417 6.332 1.00 98.00 173 GLY A CA 1
ATOM 1309 C C . GLY A 1 173 ? -3.668 4.058 7.415 1.00 98.00 173 GLY A C 1
ATOM 1310 O O . GLY A 1 173 ? -2.475 3.964 7.153 1.00 98.00 173 GLY A O 1
ATOM 1311 N N . ALA A 1 174 ? -4.134 3.820 8.633 1.00 97.94 174 ALA A N 1
ATOM 1312 C CA . ALA A 1 174 ? -3.288 3.413 9.742 1.00 97.94 174 ALA A CA 1
ATOM 1313 C C . ALA A 1 174 ? -3.038 1.897 9.696 1.00 97.94 174 ALA A C 1
ATOM 1315 O O . ALA A 1 174 ? -3.869 1.103 10.153 1.00 97.94 174 ALA A O 1
ATOM 1316 N N . GLY A 1 175 ? -1.894 1.487 9.142 1.00 97.88 175 GLY A N 1
ATOM 1317 C CA . GLY A 1 175 ? -1.353 0.137 9.286 1.00 97.88 175 GLY A CA 1
ATOM 1318 C C . GLY A 1 175 ? -0.809 -0.053 10.696 1.00 97.88 175 GLY A C 1
ATOM 1319 O O . GLY A 1 175 ? 0.386 0.088 10.920 1.00 97.88 175 GLY A O 1
ATOM 1320 N N . ILE A 1 176 ? -1.702 -0.313 11.652 1.00 97.31 176 ILE A N 1
ATOM 1321 C CA . ILE A 1 176 ? -1.439 -0.191 13.097 1.00 97.31 176 ILE A CA 1
ATOM 1322 C C . ILE A 1 176 ? -1.529 -1.528 13.850 1.00 97.31 176 ILE A C 1
ATOM 1324 O O . ILE A 1 176 ? -1.249 -1.597 15.041 1.00 97.31 176 ILE A O 1
ATOM 1328 N N . ILE A 1 177 ? -1.924 -2.601 13.160 1.00 97.06 177 ILE A N 1
ATOM 1329 C CA . ILE A 1 177 ? -1.966 -3.962 13.713 1.00 97.06 177 ILE A CA 1
ATOM 1330 C C . ILE A 1 177 ? -0.774 -4.750 13.179 1.00 97.06 177 ILE A C 1
ATOM 1332 O O . ILE A 1 177 ? -0.615 -4.869 11.960 1.00 97.06 177 ILE A O 1
ATOM 1336 N N . GLN A 1 178 ? 0.043 -5.300 14.081 1.00 96.06 178 GLN A N 1
ATOM 1337 C CA . GLN A 1 178 ? 1.278 -5.997 13.734 1.00 96.06 178 GLN A CA 1
ATOM 1338 C C . GLN A 1 178 ? 0.998 -7.249 12.904 1.00 96.06 178 GLN A C 1
ATOM 1340 O O . GLN A 1 178 ? 0.388 -8.207 13.384 1.00 96.06 178 GLN A O 1
ATOM 1345 N N . ALA A 1 179 ? 1.481 -7.246 11.663 1.00 96.44 179 ALA A N 1
ATOM 1346 C CA . ALA A 1 179 ? 1.270 -8.325 10.708 1.00 96.44 179 ALA A CA 1
ATOM 1347 C C . ALA A 1 179 ? 2.345 -9.427 10.734 1.00 96.44 179 ALA A C 1
ATOM 1349 O O . ALA A 1 179 ? 2.150 -10.477 10.124 1.00 96.44 179 ALA A O 1
ATOM 1350 N N . ARG A 1 180 ? 3.477 -9.196 11.413 1.00 94.31 180 ARG A N 1
ATOM 1351 C CA . ARG A 1 180 ? 4.677 -10.053 11.337 1.00 94.31 180 ARG A CA 1
ATOM 1352 C C . ARG A 1 180 ? 4.953 -10.895 12.578 1.00 94.31 180 ARG A C 1
ATOM 1354 O O . ARG A 1 180 ? 5.907 -11.666 12.584 1.00 94.31 180 ARG A O 1
ATOM 1361 N N . ASP A 1 181 ? 4.127 -10.778 13.609 1.00 94.06 181 ASP A N 1
ATOM 1362 C CA . ASP A 1 181 ? 4.189 -11.651 14.775 1.00 94.06 181 ASP A CA 1
ATOM 1363 C C . ASP A 1 181 ? 2.799 -12.121 15.215 1.00 94.06 181 ASP A C 1
ATOM 1365 O O . ASP A 1 181 ? 1.757 -11.693 14.711 1.00 94.06 181 ASP A O 1
ATOM 1369 N N . ILE A 1 182 ? 2.808 -13.071 16.145 1.00 95.19 182 ILE A N 1
ATOM 1370 C CA . ILE A 1 182 ? 1.612 -13.755 16.636 1.00 95.19 182 ILE A CA 1
ATOM 1371 C C . ILE A 1 182 ? 1.064 -13.149 17.933 1.00 95.19 182 ILE A C 1
ATOM 1373 O O . ILE A 1 182 ? 0.072 -13.651 18.466 1.00 95.19 182 ILE A O 1
ATOM 1377 N N . TYR A 1 183 ? 1.709 -12.114 18.472 1.00 94.44 183 TYR A N 1
ATOM 1378 C CA . TYR A 1 183 ? 1.342 -11.554 19.765 1.00 94.44 183 TYR A CA 1
ATOM 1379 C C . TYR A 1 183 ? 0.147 -10.611 19.618 1.00 94.44 183 TYR A C 1
ATOM 1381 O O . TYR A 1 183 ? 0.010 -9.939 18.595 1.00 94.44 183 TYR A O 1
ATOM 1389 N N . PRO A 1 184 ? -0.756 -10.556 20.609 1.00 89.88 184 PRO A N 1
ATOM 1390 C CA . PRO A 1 184 ? -1.867 -9.619 20.564 1.00 89.88 184 PRO A CA 1
ATOM 1391 C C . PRO A 1 184 ? -1.370 -8.172 20.677 1.00 89.88 184 PRO A C 1
ATOM 1393 O O . PRO A 1 184 ? -0.514 -7.869 21.508 1.00 89.88 184 PRO A O 1
ATOM 1396 N N . ASP A 1 185 ? -1.940 -7.272 19.878 1.00 93.62 185 ASP A N 1
ATOM 1397 C CA . ASP A 1 185 ? -1.662 -5.840 19.972 1.00 93.62 185 ASP A CA 1
ATOM 1398 C C . ASP A 1 185 ? -2.461 -5.198 21.124 1.00 93.62 185 ASP A C 1
ATOM 1400 O O . ASP A 1 185 ? -3.630 -5.524 21.346 1.00 93.62 185 ASP A O 1
ATOM 1404 N N . SER A 1 186 ? -1.842 -4.270 21.861 1.00 94.94 186 SER A N 1
ATOM 1405 C CA . SER A 1 186 ? -2.514 -3.514 22.932 1.00 94.94 186 SER A CA 1
ATOM 1406 C C . SER A 1 186 ? -3.374 -2.408 22.334 1.00 94.94 186 SER A C 1
ATOM 1408 O O . SER A 1 186 ? -2.872 -1.531 21.625 1.00 94.94 186 SER A O 1
ATOM 1410 N N . TYR A 1 187 ? -4.663 -2.423 22.672 1.00 96.00 187 TYR A N 1
ATOM 1411 C CA . TYR A 1 187 ? -5.598 -1.392 22.241 1.00 96.00 187 TYR A CA 1
ATOM 1412 C C . TYR A 1 187 ? -5.184 -0.004 22.739 1.00 96.00 187 TYR A C 1
ATOM 1414 O O . TYR A 1 187 ? -5.258 0.954 21.983 1.00 96.00 187 TYR A O 1
ATOM 1422 N N . GLU A 1 188 ? -4.682 0.107 23.968 1.00 96.12 188 GLU A N 1
ATOM 1423 C CA . GLU A 1 188 ? -4.284 1.375 24.584 1.00 96.12 188 GLU A CA 1
ATOM 1424 C C . GLU A 1 188 ? -3.145 2.040 23.804 1.00 96.12 188 GLU A C 1
ATOM 1426 O O . GLU A 1 188 ? -3.219 3.230 23.500 1.00 96.12 188 GLU A O 1
ATOM 1431 N N . LYS A 1 189 ? -2.128 1.263 23.407 1.00 95.38 189 LYS A N 1
ATOM 1432 C CA . LYS A 1 189 ? -1.007 1.763 22.590 1.00 95.38 189 LYS A CA 1
ATOM 1433 C C . LYS A 1 189 ? -1.452 2.159 21.184 1.00 95.38 189 LYS A C 1
ATOM 1435 O O . LYS A 1 189 ? -1.002 3.173 20.647 1.00 95.38 189 LYS A O 1
ATOM 1440 N N . ILE A 1 190 ? -2.338 1.360 20.590 1.00 96.75 190 ILE A N 1
ATOM 1441 C CA . ILE A 1 190 ? -2.920 1.654 19.278 1.00 96.75 190 ILE A CA 1
ATOM 1442 C C . ILE A 1 190 ? -3.719 2.954 19.351 1.00 96.75 190 ILE A C 1
ATOM 1444 O O . ILE A 1 190 ? -3.502 3.849 18.540 1.00 96.75 190 ILE A O 1
ATOM 1448 N N . LYS A 1 191 ? -4.589 3.088 20.353 1.00 96.69 191 LYS A N 1
ATOM 1449 C CA . LYS A 1 191 ? -5.406 4.275 20.597 1.00 96.69 191 LYS A CA 1
ATOM 1450 C C . LYS A 1 191 ? -4.541 5.518 20.777 1.00 96.69 191 LYS A C 1
ATOM 1452 O O . LYS A 1 191 ? -4.800 6.514 20.117 1.00 96.69 191 LYS A O 1
ATOM 1457 N N . GLU A 1 192 ? -3.511 5.457 21.621 1.00 96.38 192 GLU A N 1
ATOM 1458 C CA . GLU A 1 192 ? -2.580 6.571 21.829 1.00 96.38 192 GLU A CA 1
ATOM 1459 C C . GLU A 1 192 ? -1.931 7.016 20.510 1.00 96.38 192 GLU A C 1
ATOM 1461 O O . GLU A 1 192 ? -1.866 8.208 20.209 1.00 96.38 192 GLU A O 1
ATOM 1466 N N . THR A 1 193 ? -1.488 6.055 19.698 1.00 96.88 193 THR A N 1
ATOM 1467 C CA . THR A 1 193 ? -0.865 6.335 18.399 1.00 96.88 193 THR A CA 1
ATOM 1468 C C . THR A 1 193 ? -1.859 6.959 17.419 1.00 96.88 193 THR A C 1
ATOM 1470 O O . THR A 1 193 ? -1.531 7.941 16.754 1.00 96.88 193 THR A O 1
ATOM 1473 N N . LEU A 1 194 ? -3.082 6.426 17.347 1.00 96.81 194 LEU A N 1
ATOM 1474 C CA . LEU A 1 194 ? -4.145 6.963 16.496 1.00 96.81 194 LEU A CA 1
ATOM 1475 C C . LEU A 1 194 ? -4.558 8.372 16.930 1.00 96.81 194 LEU A C 1
ATOM 1477 O O . LEU A 1 194 ? -4.711 9.241 16.079 1.00 96.81 194 LEU A O 1
ATOM 1481 N N . ASP A 1 195 ? -4.699 8.618 18.232 1.00 96.12 195 ASP A N 1
ATOM 1482 C CA . ASP A 1 195 ? -5.060 9.934 18.763 1.00 96.12 195 ASP A CA 1
ATOM 1483 C C . ASP A 1 195 ? -4.017 10.988 18.391 1.00 96.12 195 ASP A C 1
ATOM 1485 O O . ASP A 1 195 ? -4.390 12.021 17.840 1.00 96.12 195 ASP A O 1
ATOM 1489 N N . LYS A 1 196 ? -2.726 10.689 18.586 1.00 96.44 196 LYS A N 1
ATOM 1490 C CA . LYS A 1 196 ? -1.625 11.565 18.157 1.00 96.44 196 LYS A CA 1
ATOM 1491 C C . LYS A 1 196 ? -1.675 11.830 16.654 1.00 96.44 196 LYS A C 1
ATOM 1493 O O . LYS A 1 196 ? -1.631 12.975 16.223 1.00 96.44 196 LYS A O 1
ATOM 1498 N N . ALA A 1 197 ? -1.828 10.780 15.846 1.00 96.12 197 ALA A N 1
ATOM 1499 C CA . ALA A 1 197 ? -1.892 10.921 14.395 1.00 96.12 197 ALA A CA 1
ATOM 1500 C C . ALA A 1 197 ? -3.070 11.799 13.942 1.00 96.12 197 ALA A C 1
ATOM 1502 O O . ALA A 1 197 ? -2.908 12.633 13.050 1.00 96.12 197 ALA A O 1
ATOM 1503 N N . LEU A 1 198 ? -4.252 11.638 14.544 1.00 94.25 198 LEU A N 1
ATOM 1504 C CA . LEU A 1 198 ? -5.443 12.417 14.197 1.00 94.25 198 LEU A CA 1
ATOM 1505 C C . LEU A 1 198 ? -5.390 13.857 14.711 1.00 94.25 198 LEU A C 1
ATOM 1507 O O . LEU A 1 198 ? -5.847 14.753 14.007 1.00 94.25 198 LEU A O 1
ATOM 1511 N N . GLU A 1 199 ? -4.830 14.095 15.897 1.00 93.50 199 GLU A N 1
ATOM 1512 C CA . GLU A 1 199 ? -4.622 15.447 16.432 1.00 93.50 199 GLU A CA 1
ATOM 1513 C C . GLU A 1 199 ? -3.743 16.273 15.487 1.00 93.50 199 GLU A C 1
ATOM 1515 O O . GLU A 1 199 ? -4.067 17.410 15.141 1.00 93.50 199 GLU A O 1
ATOM 1520 N N . THR A 1 200 ? -2.672 15.653 15.002 1.00 90.69 200 THR A N 1
ATOM 1521 C CA . THR A 1 200 ? -1.707 16.276 14.106 1.00 90.69 200 THR A CA 1
ATOM 1522 C C . THR A 1 200 ? -2.245 16.468 12.686 1.00 90.69 200 THR A C 1
ATOM 1524 O O . THR A 1 200 ? -2.139 17.554 12.118 1.00 90.69 200 THR A O 1
ATOM 1527 N N . THR A 1 201 ? -2.832 15.426 12.092 1.00 92.75 201 THR A N 1
ATOM 1528 C CA . THR A 1 201 ? -3.259 15.455 10.679 1.00 92.75 201 THR A CA 1
ATOM 1529 C C . THR A 1 201 ? -4.620 16.098 10.465 1.00 92.75 201 THR A C 1
ATOM 1531 O O . THR A 1 201 ? -4.932 16.494 9.343 1.00 92.75 201 THR A O 1
ATOM 1534 N N . LYS A 1 202 ? -5.450 16.166 11.514 1.00 89.62 202 LYS A N 1
ATOM 1535 C CA . LYS A 1 202 ? -6.870 16.540 11.440 1.00 89.62 202 LYS A CA 1
ATOM 1536 C C . LYS A 1 202 ? -7.651 15.705 10.417 1.00 89.62 202 LYS A C 1
ATOM 1538 O O . LYS A 1 202 ? -8.614 16.188 9.826 1.00 89.62 202 LYS A O 1
ATOM 1543 N N . ALA A 1 203 ? -7.230 14.459 10.187 1.00 89.50 203 ALA A N 1
ATOM 1544 C CA . ALA A 1 203 ? -7.862 13.583 9.213 1.00 89.50 203 ALA A CA 1
ATOM 1545 C C . ALA A 1 203 ? -9.311 13.274 9.612 1.00 89.50 203 ALA A C 1
ATOM 1547 O O . ALA A 1 203 ? -9.569 12.691 10.665 1.00 89.50 203 ALA A O 1
ATOM 1548 N N . GLU A 1 204 ? -10.259 13.596 8.736 1.00 87.56 204 GLU A N 1
ATOM 1549 C CA . GLU A 1 204 ? -11.670 13.239 8.931 1.00 87.56 204 GLU A CA 1
ATOM 1550 C C . GLU A 1 204 ? -11.932 11.759 8.613 1.00 87.56 204 GLU A C 1
ATOM 1552 O O . GLU A 1 204 ? -12.820 11.123 9.181 1.00 87.56 204 GLU A O 1
ATOM 1557 N N . ASN A 1 205 ? -11.127 11.194 7.707 1.00 93.56 205 ASN A N 1
ATOM 1558 C CA . ASN A 1 205 ? -11.258 9.826 7.231 1.00 93.56 205 ASN A CA 1
ATOM 1559 C C . ASN A 1 205 ? -10.105 8.964 7.749 1.00 93.56 205 ASN A C 1
ATOM 1561 O O . ASN A 1 205 ? -8.974 9.079 7.280 1.00 93.56 205 ASN A O 1
ATOM 1565 N N . LEU A 1 206 ? -10.422 8.050 8.668 1.00 96.56 206 LEU A N 1
ATOM 1566 C CA . LEU A 1 206 ? -9.497 7.048 9.193 1.00 96.56 206 LEU A CA 1
ATOM 1567 C C . LEU A 1 206 ? -9.884 5.643 8.717 1.00 96.56 206 LEU A C 1
ATOM 1569 O O . LEU A 1 206 ? -11.019 5.192 8.882 1.00 96.56 206 LEU A O 1
ATOM 1573 N N 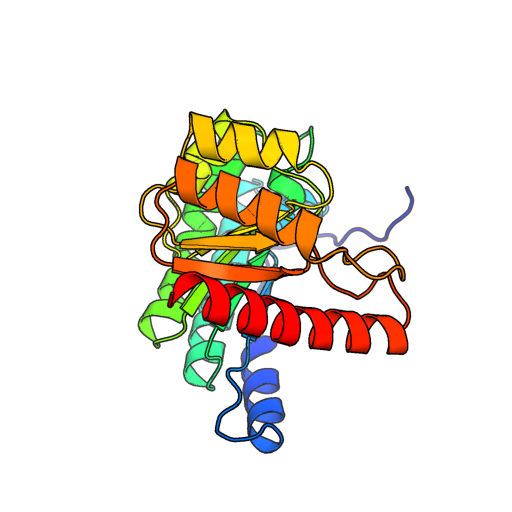. LEU A 1 207 ? -8.900 4.922 8.193 1.00 96.69 207 LEU A N 1
ATOM 1574 C CA . LEU A 1 207 ? -8.951 3.497 7.907 1.00 96.69 207 LEU A CA 1
ATOM 1575 C C . LEU A 1 207 ? -7.958 2.774 8.822 1.00 96.69 207 LEU A C 1
ATOM 1577 O O . LEU A 1 207 ? -6.760 3.002 8.726 1.00 96.69 207 LEU A O 1
ATOM 1581 N N . ILE A 1 208 ? -8.439 1.848 9.650 1.00 97.50 208 ILE A N 1
ATOM 1582 C CA . ILE A 1 208 ? -7.583 0.961 10.453 1.00 97.50 208 ILE A CA 1
ATOM 1583 C C . ILE A 1 208 ? -7.320 -0.323 9.661 1.00 97.50 208 ILE A C 1
ATOM 1585 O O . ILE A 1 208 ? -8.249 -0.937 9.129 1.00 97.50 208 ILE A O 1
ATOM 1589 N N . THR A 1 209 ? -6.055 -0.725 9.563 1.00 97.62 209 THR A N 1
ATOM 1590 C CA . THR A 1 209 ? -5.616 -1.932 8.853 1.00 97.62 209 THR A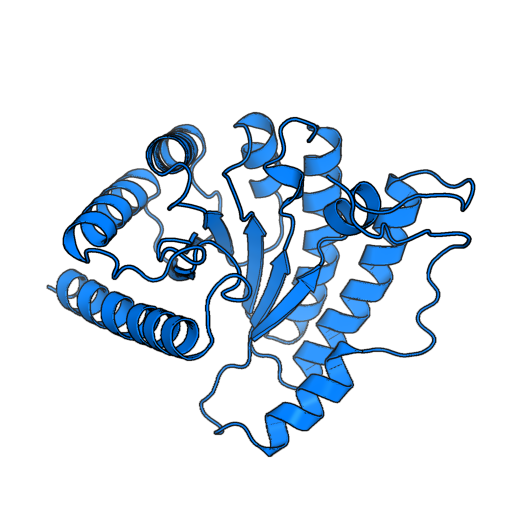 CA 1
ATOM 1591 C C . THR A 1 209 ? -4.362 -2.527 9.504 1.00 97.62 209 THR A C 1
ATOM 1593 O O . THR A 1 209 ? -3.822 -1.993 10.472 1.00 97.62 209 THR A O 1
ATOM 1596 N N . THR A 1 210 ? -3.914 -3.672 9.001 1.00 97.44 210 THR A N 1
ATOM 1597 C CA . THR A 1 210 ? -2.637 -4.292 9.374 1.00 97.44 210 THR A CA 1
ATOM 1598 C C . THR A 1 210 ? -1.455 -3.554 8.742 1.00 97.44 210 THR A C 1
ATOM 1600 O O . THR A 1 210 ? -1.618 -2.927 7.695 1.00 97.44 210 THR A O 1
ATOM 1603 N N . SER A 1 211 ? -0.278 -3.625 9.371 1.00 96.69 211 SER A N 1
ATOM 1604 C CA . SER A 1 211 ? 0.957 -2.971 8.901 1.00 96.69 211 SER A CA 1
ATOM 1605 C C . SER A 1 211 ? 1.473 -3.507 7.561 1.00 96.69 211 SER A C 1
ATOM 1607 O O . SER A 1 211 ? 2.033 -2.769 6.756 1.00 96.69 211 SER A O 1
ATOM 1609 N N . ALA A 1 212 ? 1.239 -4.792 7.300 1.00 95.88 212 ALA A N 1
ATOM 1610 C CA . ALA A 1 212 ? 1.527 -5.462 6.039 1.00 95.88 212 ALA A CA 1
ATOM 1611 C C . ALA A 1 212 ? 0.509 -6.592 5.803 1.00 95.88 212 ALA A C 1
ATOM 1613 O O . ALA A 1 212 ? -0.512 -6.702 6.498 1.00 95.88 212 ALA A O 1
ATOM 1614 N N . TRP A 1 213 ? 0.781 -7.440 4.814 1.00 95.88 213 TRP A N 1
ATOM 1615 C CA . TRP A 1 213 ? 0.048 -8.683 4.602 1.00 95.88 213 TRP A CA 1
ATOM 1616 C C . TRP A 1 213 ? 0.301 -9.656 5.766 1.00 95.88 213 TRP A C 1
ATOM 1618 O O . TRP A 1 213 ? 1.342 -9.616 6.416 1.00 95.88 213 TRP A O 1
ATOM 1628 N N . LEU A 1 214 ? -0.674 -10.524 6.049 1.00 96.12 214 LEU A N 1
ATOM 1629 C CA . LEU A 1 214 ? -0.604 -11.521 7.132 1.00 96.12 214 LEU A CA 1
ATOM 1630 C C . LEU A 1 214 ? -0.040 -12.869 6.650 1.00 96.12 214 LEU A C 1
ATOM 1632 O O . LEU A 1 214 ? -0.363 -13.920 7.196 1.00 96.12 214 LEU A O 1
ATOM 1636 N N . ASP A 1 215 ? 0.757 -12.846 5.587 1.00 94.12 215 ASP A N 1
ATOM 1637 C CA . ASP A 1 215 ? 1.350 -14.012 4.927 1.00 94.12 215 ASP A CA 1
ATOM 1638 C C . ASP A 1 215 ? 2.602 -14.547 5.640 1.00 94.12 215 ASP A C 1
ATOM 1640 O O . ASP A 1 215 ? 3.044 -15.660 5.357 1.00 94.12 215 ASP A O 1
ATOM 1644 N N . LEU A 1 216 ? 3.135 -13.791 6.604 1.00 93.62 216 LEU A N 1
ATOM 1645 C CA . LEU A 1 216 ? 4.304 -14.161 7.409 1.00 93.62 216 LEU A CA 1
ATOM 1646 C C . LEU A 1 216 ? 3.960 -14.844 8.743 1.00 93.62 216 LEU A C 1
ATOM 1648 O O . LEU A 1 216 ? 4.866 -15.215 9.489 1.00 93.62 216 LEU A O 1
ATOM 1652 N N . ILE A 1 217 ? 2.673 -15.036 9.051 1.00 96.44 217 ILE A N 1
ATOM 1653 C CA . ILE A 1 217 ? 2.212 -15.677 10.292 1.00 96.44 217 ILE A CA 1
ATOM 1654 C C . ILE A 1 217 ? 1.269 -16.857 10.005 1.00 96.44 217 ILE A C 1
ATOM 1656 O O . ILE A 1 217 ? 0.623 -16.894 8.956 1.00 96.44 217 ILE A O 1
ATOM 1660 N N . PRO A 1 218 ? 1.143 -17.842 10.918 1.00 97.38 218 PRO A N 1
ATOM 1661 C CA . PRO A 1 218 ? 0.245 -18.972 10.701 1.00 97.38 218 PRO A CA 1
ATOM 1662 C C . PRO A 1 218 ? -1.225 -18.539 10.587 1.00 97.38 218 PRO A C 1
ATOM 1664 O O . PRO A 1 218 ? -1.669 -17.594 11.244 1.00 97.38 218 PRO A O 1
ATOM 1667 N N . LEU A 1 219 ? -2.004 -19.275 9.788 1.00 96.56 219 LEU A N 1
ATOM 1668 C CA . LEU A 1 219 ? -3.379 -18.918 9.413 1.00 96.56 219 LEU A CA 1
ATOM 1669 C C . LEU A 1 219 ? -4.297 -18.619 10.610 1.00 96.56 219 LEU A C 1
ATOM 1671 O O . LEU A 1 219 ? -5.100 -17.691 10.548 1.00 96.56 219 LEU A O 1
ATOM 1675 N N . ASN A 1 220 ? -4.193 -19.381 11.702 1.00 96.81 220 ASN A N 1
ATOM 1676 C CA . ASN A 1 220 ? -5.003 -19.146 12.898 1.00 96.81 220 ASN A CA 1
ATOM 1677 C C . ASN A 1 220 ? -4.729 -17.758 13.504 1.00 96.81 220 ASN A C 1
ATOM 1679 O O . ASN A 1 220 ? -5.674 -17.063 13.868 1.00 96.81 220 ASN A O 1
ATOM 1683 N N . TYR A 1 221 ? -3.469 -17.317 13.537 1.00 96.94 221 TYR A N 1
ATOM 1684 C CA . TYR A 1 221 ? -3.106 -15.978 14.005 1.00 96.94 221 TYR A CA 1
ATOM 1685 C C . TYR A 1 221 ? -3.491 -14.894 12.995 1.00 96.94 221 TYR A C 1
ATOM 1687 O O . TYR A 1 221 ? -3.979 -13.842 13.399 1.00 96.94 221 TYR A O 1
ATOM 1695 N N . ALA A 1 222 ? -3.378 -15.158 11.689 1.00 97.12 222 ALA A N 1
ATOM 1696 C CA . ALA A 1 222 ? -3.863 -14.238 10.656 1.00 97.12 222 ALA A CA 1
ATOM 1697 C C . ALA A 1 222 ? -5.378 -13.968 10.775 1.00 97.12 222 ALA A C 1
ATOM 1699 O O . ALA A 1 222 ? -5.834 -12.825 10.668 1.00 97.12 222 ALA A O 1
ATOM 1700 N N . ILE A 1 223 ? -6.174 -15.003 11.059 1.00 96.19 223 ILE A N 1
ATOM 1701 C CA . ILE A 1 223 ? -7.614 -14.859 11.318 1.00 96.19 223 ILE A CA 1
ATOM 1702 C C . ILE A 1 223 ? -7.856 -14.010 12.574 1.00 96.19 223 ILE A C 1
ATOM 1704 O O . ILE A 1 223 ? -8.691 -13.104 12.543 1.00 96.19 223 ILE A O 1
ATOM 1708 N N . GLU A 1 224 ? -7.115 -14.250 13.659 1.00 95.88 224 GLU A N 1
ATOM 1709 C CA . GLU A 1 224 ? -7.238 -13.466 14.895 1.00 95.88 224 GLU A CA 1
ATOM 1710 C C . GLU A 1 224 ? -6.866 -11.990 14.703 1.00 95.88 224 GLU A C 1
ATOM 1712 O O . GLU A 1 224 ? -7.609 -11.108 15.141 1.00 95.88 224 GLU A O 1
ATOM 1717 N N . LYS A 1 225 ? -5.782 -11.699 13.975 1.00 96.44 225 LYS A N 1
ATOM 1718 C CA . LYS 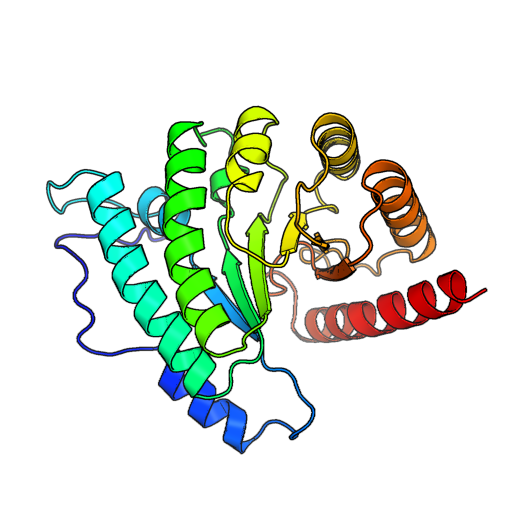A 1 225 ? -5.387 -10.329 13.607 1.00 96.44 225 LYS A CA 1
ATOM 1719 C C . LYS A 1 225 ? -6.454 -9.655 12.739 1.00 96.44 225 LYS A C 1
ATOM 1721 O O . LYS A 1 225 ? -6.801 -8.502 12.974 1.00 96.44 225 LYS A O 1
ATOM 1726 N N . THR A 1 226 ? -7.078 -10.387 11.813 1.00 94.75 226 THR A N 1
ATOM 1727 C CA . THR A 1 226 ? -8.203 -9.867 11.011 1.00 94.75 226 THR A CA 1
ATOM 1728 C C . THR A 1 226 ? -9.415 -9.514 11.883 1.00 94.75 226 THR A C 1
ATOM 1730 O O . THR A 1 226 ? -10.021 -8.457 11.710 1.00 94.75 226 THR A O 1
ATOM 1733 N N . ARG A 1 227 ? -9.758 -10.358 12.866 1.00 95.62 227 ARG A N 1
ATOM 1734 C CA . ARG A 1 227 ? -10.818 -10.061 13.851 1.00 95.62 227 ARG A CA 1
ATOM 1735 C C . ARG A 1 227 ? -10.458 -8.868 14.733 1.00 95.62 227 ARG A C 1
ATOM 1737 O O . ARG A 1 227 ? -11.335 -8.104 15.125 1.00 95.62 227 ARG A O 1
ATOM 1744 N N . MET A 1 228 ? -9.178 -8.706 15.060 1.00 95.56 228 MET A N 1
ATOM 1745 C CA . MET A 1 228 ? -8.675 -7.573 15.834 1.00 95.56 228 MET A CA 1
ATOM 1746 C C . MET A 1 228 ? -8.879 -6.243 15.103 1.00 95.56 228 MET A C 1
ATOM 1748 O O . MET A 1 228 ? -9.335 -5.303 15.741 1.00 95.56 228 MET A O 1
ATOM 1752 N N . VAL A 1 229 ? -8.671 -6.183 13.779 1.00 96.19 229 VAL A N 1
ATOM 1753 C CA . VAL A 1 229 ? -8.983 -4.985 12.966 1.00 96.19 229 VAL A CA 1
ATOM 1754 C C . VAL A 1 229 ? -10.416 -4.514 13.211 1.00 96.19 229 VAL A C 1
ATOM 1756 O O . VAL A 1 229 ? -10.635 -3.341 13.503 1.00 96.19 229 VAL A O 1
ATOM 1759 N N . ALA A 1 230 ? -11.388 -5.429 13.134 1.00 94.62 230 ALA A N 1
ATOM 1760 C CA . ALA A 1 230 ? -12.794 -5.100 13.353 1.00 94.62 230 ALA A CA 1
ATOM 1761 C C . ALA A 1 230 ? -13.054 -4.624 14.791 1.00 94.62 230 ALA A C 1
ATOM 1763 O O . ALA A 1 230 ? -13.621 -3.550 14.977 1.00 94.62 230 ALA A O 1
ATOM 1764 N N . ARG A 1 231 ? -12.573 -5.371 15.796 1.00 96.06 231 ARG A N 1
ATOM 1765 C CA . ARG A 1 231 ? -12.756 -5.029 17.219 1.00 96.06 231 ARG A CA 1
ATOM 1766 C C . ARG A 1 231 ? -12.184 -3.656 17.568 1.00 96.06 231 ARG A C 1
ATOM 1768 O O . ARG A 1 231 ? -12.871 -2.853 18.188 1.00 96.06 231 ARG A O 1
ATOM 1775 N N . ILE A 1 232 ? -10.953 -3.376 17.140 1.00 96.31 232 ILE A N 1
ATOM 1776 C CA . ILE A 1 232 ? -10.287 -2.094 17.396 1.00 96.31 232 ILE A CA 1
ATOM 1777 C C . ILE A 1 232 ? -11.039 -0.958 16.705 1.00 96.31 232 ILE A C 1
ATOM 1779 O O . ILE A 1 232 ? -11.283 0.074 17.324 1.00 96.31 232 ILE A O 1
ATOM 1783 N N . ALA A 1 233 ? -11.451 -1.142 15.448 1.00 95.12 233 ALA A N 1
ATOM 1784 C CA . ALA A 1 233 ? -12.198 -0.118 14.726 1.00 95.12 233 ALA A CA 1
ATOM 1785 C C . ALA A 1 233 ? -13.567 0.181 15.361 1.00 95.12 233 ALA A C 1
ATOM 1787 O O . ALA A 1 233 ? -13.986 1.339 15.394 1.00 95.12 233 ALA A O 1
ATOM 1788 N N . GLU A 1 234 ? -14.265 -0.837 15.867 1.00 95.50 234 GLU A N 1
ATOM 1789 C CA . GLU A 1 234 ? -15.538 -0.678 16.576 1.00 95.50 234 GLU A CA 1
ATOM 1790 C C . GLU A 1 234 ? -15.358 0.038 17.916 1.00 95.50 234 GLU A C 1
ATOM 1792 O O . GLU A 1 234 ? -16.069 1.010 18.182 1.00 95.50 234 GLU A O 1
ATOM 1797 N N . GLN A 1 235 ? -14.383 -0.394 18.720 1.00 95.88 235 GLN A N 1
ATOM 1798 C CA . GLN A 1 235 ? -14.093 0.198 20.023 1.00 95.88 235 GLN A CA 1
ATOM 1799 C C . GLN A 1 235 ? -13.659 1.664 19.890 1.00 95.88 235 GLN A C 1
ATOM 1801 O O . GLN A 1 235 ? -14.248 2.542 20.520 1.00 95.88 235 GLN A O 1
ATOM 1806 N N . TYR A 1 236 ? -12.722 1.953 18.982 1.00 95.44 236 TYR A N 1
ATOM 1807 C CA . TYR A 1 236 ? -12.232 3.313 18.748 1.00 95.44 236 TYR A CA 1
ATOM 1808 C C . TYR A 1 236 ? -13.342 4.245 18.243 1.00 95.44 236 TYR A C 1
ATOM 1810 O O . TYR A 1 236 ? -13.454 5.396 18.665 1.00 95.44 236 TYR A O 1
ATOM 1818 N N . ARG A 1 237 ? -14.232 3.743 17.374 1.00 93.69 237 ARG A N 1
ATOM 1819 C CA . ARG A 1 237 ? -15.399 4.502 16.903 1.00 93.69 237 ARG A CA 1
ATOM 1820 C C . ARG A 1 237 ? -16.393 4.800 18.025 1.00 93.69 237 ARG A C 1
ATOM 1822 O O . ARG A 1 237 ? -16.991 5.873 18.006 1.00 93.69 237 ARG A O 1
ATOM 1829 N N . ALA A 1 238 ? -16.625 3.861 18.941 1.00 94.00 238 ALA A N 1
ATOM 1830 C CA . ALA A 1 238 ? -17.537 4.070 20.062 1.00 94.00 238 ALA A CA 1
ATOM 1831 C C . ALA A 1 238 ? -17.036 5.196 20.978 1.00 94.00 238 ALA A C 1
ATOM 1833 O O . ALA A 1 238 ? -17.818 6.063 21.351 1.00 94.00 238 ALA A O 1
ATOM 1834 N N . GLU A 1 239 ? -15.731 5.239 21.249 1.00 91.56 239 GLU A N 1
ATOM 1835 C CA . GLU A 1 239 ? -15.116 6.271 22.090 1.00 91.56 239 GLU A CA 1
ATOM 1836 C C . GLU A 1 239 ? -15.133 7.667 21.454 1.00 91.56 239 GLU A C 1
ATOM 1838 O O . GLU A 1 239 ? -15.322 8.644 22.163 1.00 91.56 239 GLU A O 1
ATOM 1843 N N . LYS A 1 240 ? -14.986 7.784 20.125 1.00 84.31 240 LYS A N 1
ATOM 1844 C CA . LYS A 1 240 ? -15.010 9.084 19.418 1.00 84.31 240 LYS A CA 1
ATOM 1845 C C . LYS A 1 240 ? -16.409 9.669 19.192 1.00 84.31 240 LYS A C 1
ATOM 1847 O O . LYS A 1 240 ? -16.525 10.794 18.717 1.00 84.31 240 LYS A O 1
ATOM 1852 N N . ARG A 1 241 ? -17.472 8.897 19.438 1.00 76.31 241 ARG A N 1
ATOM 1853 C CA . ARG A 1 241 ? -18.866 9.376 19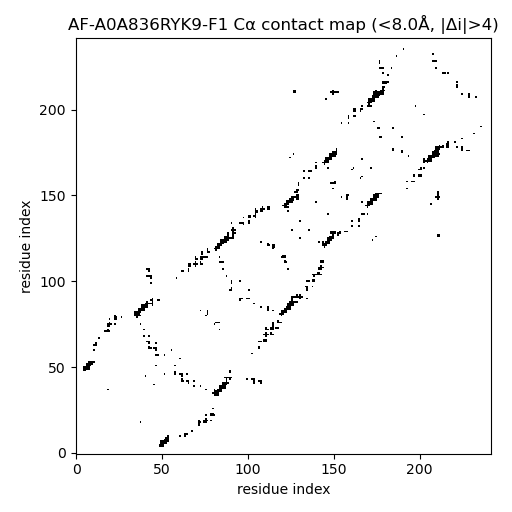.352 1.00 76.31 241 ARG A CA 1
ATOM 1854 C C . ARG A 1 241 ? -19.346 10.051 20.640 1.00 76.31 241 ARG A C 1
ATOM 1856 O O . ARG A 1 241 ? -20.440 10.614 20.629 1.00 76.31 241 ARG A O 1
ATOM 1863 N N . HIS A 1 242 ? -18.564 9.953 21.709 1.00 45.88 242 HIS A N 1
ATOM 1864 C CA . HIS A 1 242 ? -18.776 10.611 22.993 1.00 45.88 242 HIS A CA 1
ATOM 1865 C C . HIS A 1 242 ? -17.857 11.825 23.123 1.00 45.88 242 HIS A C 1
ATOM 1867 O O . HIS A 1 242 ? -18.281 12.769 23.823 1.00 45.88 242 HIS A O 1
#